Protein AF-A0A372QJG0-F1 (afdb_monomer_lite)

Structure (mmCIF, N/CA/C/O backbone):
data_AF-A0A372QJG0-F1
#
_entry.id   AF-A0A372QJG0-F1
#
loop_
_atom_site.group_PDB
_atom_site.id
_atom_site.type_symbol
_atom_site.label_atom_id
_atom_site.label_alt_id
_atom_site.label_comp_id
_atom_site.label_asym_id
_atom_site.label_entity_id
_atom_site.label_seq_id
_atom_site.pdbx_PDB_ins_code
_atom_site.Cartn_x
_atom_site.Cartn_y
_atom_site.Cartn_z
_atom_site.occupancy
_atom_site.B_iso_or_equiv
_atom_site.auth_seq_id
_atom_site.auth_comp_id
_atom_site.auth_asym_id
_atom_site.auth_atom_id
_atom_site.pdbx_PDB_model_num
ATOM 1 N N . MET A 1 1 ? 26.230 15.048 -7.005 1.00 65.81 1 MET A N 1
ATOM 2 C CA . MET A 1 1 ? 27.282 14.348 -7.776 1.00 65.81 1 MET A CA 1
ATOM 3 C C . MET A 1 1 ? 28.633 14.707 -7.180 1.00 65.81 1 MET A C 1
ATOM 5 O O . MET A 1 1 ? 28.748 15.841 -6.728 1.00 65.81 1 MET A O 1
ATOM 9 N N . PRO A 1 2 ? 29.589 13.769 -7.095 1.00 68.44 2 PRO A N 1
ATOM 10 C CA . PRO A 1 2 ? 30.938 14.064 -6.611 1.00 68.44 2 PRO A CA 1
ATOM 11 C C . PRO A 1 2 ? 31.659 15.033 -7.558 1.00 68.44 2 PRO A C 1
ATOM 13 O O . PRO A 1 2 ? 31.318 15.098 -8.740 1.00 68.44 2 PRO A O 1
ATOM 16 N N . ASP A 1 3 ? 32.653 15.756 -7.045 1.00 77.75 3 ASP A N 1
ATOM 17 C CA . ASP A 1 3 ? 33.535 16.587 -7.870 1.00 77.75 3 ASP A CA 1
ATOM 18 C C . ASP A 1 3 ? 34.361 15.723 -8.829 1.00 77.75 3 ASP A C 1
ATOM 20 O O . ASP A 1 3 ? 34.690 14.579 -8.511 1.00 77.75 3 ASP A O 1
ATOM 24 N N . GLU A 1 4 ? 34.747 16.277 -9.982 1.00 80.81 4 GLU A N 1
ATOM 25 C CA . GLU A 1 4 ? 35.542 15.570 -11.006 1.00 80.81 4 GLU A CA 1
ATOM 26 C C . GLU A 1 4 ? 36.893 15.061 -10.484 1.00 80.81 4 GLU A C 1
ATOM 28 O O . GLU A 1 4 ? 37.447 14.096 -11.004 1.00 80.81 4 GLU A O 1
ATOM 33 N N . ILE A 1 5 ? 37.393 15.681 -9.414 1.00 87.94 5 ILE A N 1
ATOM 34 C CA . ILE A 1 5 ? 38.655 15.345 -8.744 1.00 87.94 5 ILE A CA 1
ATOM 35 C C . ILE A 1 5 ? 38.494 14.108 -7.836 1.00 87.94 5 ILE A C 1
ATOM 37 O O . ILE A 1 5 ? 39.479 13.507 -7.407 1.00 87.94 5 ILE A O 1
ATOM 41 N N . HIS A 1 6 ? 37.260 13.697 -7.527 1.00 82.06 6 HIS A N 1
ATOM 42 C CA . HIS A 1 6 ? 37.011 12.557 -6.656 1.00 82.06 6 HIS A CA 1
ATOM 43 C C . HIS A 1 6 ? 37.488 11.254 -7.326 1.00 82.06 6 HIS A C 1
ATOM 45 O O . HIS A 1 6 ? 37.099 10.981 -8.463 1.00 82.06 6 HIS A O 1
ATOM 51 N N . PRO A 1 7 ? 38.248 10.386 -6.629 1.00 87.12 7 PRO A N 1
ATOM 52 C CA . PRO A 1 7 ? 38.861 9.190 -7.226 1.00 87.12 7 PRO A CA 1
ATOM 53 C C . PRO A 1 7 ? 37.849 8.205 -7.832 1.00 87.12 7 PRO A C 1
ATOM 55 O O . PRO A 1 7 ? 38.191 7.422 -8.711 1.00 87.12 7 PRO A O 1
ATOM 58 N N . TYR A 1 8 ? 36.588 8.273 -7.400 1.00 82.69 8 TYR A N 1
ATOM 59 C CA . TYR A 1 8 ? 35.486 7.453 -7.912 1.00 82.69 8 TYR A CA 1
ATOM 60 C C . TYR A 1 8 ? 34.500 8.218 -8.810 1.00 82.69 8 TYR A C 1
ATOM 62 O O . TYR A 1 8 ? 33.400 7.728 -9.049 1.00 82.69 8 TYR A O 1
ATOM 70 N N . TYR A 1 9 ? 34.840 9.423 -9.286 1.00 80.50 9 TYR A N 1
ATOM 71 C CA . TYR A 1 9 ? 33.934 10.254 -10.089 1.00 80.50 9 TYR A CA 1
ATOM 72 C C . TYR A 1 9 ? 33.404 9.516 -11.325 1.00 80.50 9 TYR A C 1
ATOM 74 O O . TYR A 1 9 ? 32.194 9.473 -11.543 1.00 80.50 9 TYR A O 1
ATOM 82 N N . SER A 1 10 ? 34.293 8.887 -12.100 1.00 79.44 10 SER A N 1
ATOM 83 C CA . SER A 1 10 ? 33.928 8.129 -13.304 1.00 79.44 10 SER A CA 1
ATOM 84 C C . SER A 1 10 ? 33.011 6.947 -12.981 1.00 79.44 10 SER A C 1
ATOM 86 O O . SER A 1 10 ? 31.991 6.766 -13.640 1.00 79.44 10 SER A O 1
ATOM 88 N N . VAL A 1 11 ? 33.324 6.192 -11.924 1.00 82.50 11 VAL A N 1
ATOM 89 C CA . VAL A 1 11 ? 32.519 5.053 -11.459 1.00 82.50 11 VAL A CA 1
ATOM 90 C C . VAL A 1 11 ? 31.124 5.513 -11.037 1.00 82.50 11 VAL A C 1
ATOM 92 O O . VAL A 1 11 ? 30.134 4.983 -11.528 1.00 82.50 11 VAL A O 1
ATOM 95 N N . ILE A 1 12 ? 31.028 6.540 -10.188 1.00 77.50 12 ILE A N 1
ATOM 96 C CA . ILE A 1 12 ? 29.746 7.058 -9.685 1.00 77.50 12 ILE A CA 1
ATOM 97 C C . ILE A 1 12 ? 28.908 7.661 -10.818 1.00 77.50 12 ILE A C 1
ATOM 99 O O . ILE A 1 12 ? 27.694 7.476 -10.849 1.00 77.50 12 ILE A O 1
ATOM 103 N N . ARG A 1 13 ? 29.539 8.351 -11.773 1.00 78.38 13 ARG A N 1
ATOM 104 C CA . ARG A 1 13 ? 28.856 8.891 -12.955 1.00 78.38 13 ARG A CA 1
ATOM 105 C C . ARG A 1 13 ? 28.286 7.780 -13.840 1.00 78.38 13 ARG A C 1
ATOM 107 O O . ARG A 1 13 ? 27.179 7.930 -14.352 1.00 78.38 13 ARG A O 1
ATOM 114 N N . ASN A 1 14 ? 29.006 6.669 -13.983 1.00 80.50 14 ASN A N 1
ATOM 115 C CA . ASN A 1 14 ? 28.568 5.522 -14.780 1.00 80.50 14 ASN A CA 1
ATOM 116 C C . ASN A 1 14 ? 27.396 4.755 -14.154 1.00 80.50 14 ASN A C 1
ATOM 118 O O . ASN A 1 14 ? 26.694 4.062 -14.882 1.00 80.50 14 ASN A O 1
ATOM 122 N N . LEU A 1 15 ? 27.138 4.908 -12.850 1.00 77.19 15 LEU A N 1
ATOM 123 C CA . LEU A 1 15 ? 25.972 4.307 -12.190 1.00 77.19 15 LEU A CA 1
ATOM 124 C C . LEU A 1 15 ? 24.634 4.933 -12.623 1.00 77.19 15 LEU A C 1
ATOM 126 O O . LEU A 1 15 ? 23.592 4.418 -12.245 1.00 77.19 15 LEU A O 1
ATOM 130 N N . GLN A 1 16 ? 24.644 6.053 -13.363 1.00 77.38 16 GLN A N 1
ATOM 131 C CA . GLN A 1 16 ? 23.439 6.729 -13.877 1.00 77.38 16 GLN A CA 1
ATOM 132 C C . GLN A 1 16 ? 22.338 6.944 -12.818 1.00 77.38 16 GLN A C 1
ATOM 134 O O . GLN A 1 16 ? 21.146 6.919 -13.120 1.00 77.38 16 GLN A O 1
ATOM 139 N N . ILE A 1 17 ? 22.743 7.181 -11.564 1.00 79.94 17 ILE A N 1
ATOM 140 C CA . ILE A 1 17 ? 21.811 7.294 -10.441 1.00 79.94 17 ILE A CA 1
ATOM 141 C C . ILE A 1 17 ? 20.874 8.487 -10.689 1.00 79.94 17 ILE A C 1
ATOM 143 O O . ILE A 1 17 ? 21.368 9.606 -10.880 1.00 79.94 17 ILE A O 1
ATOM 147 N N . PRO A 1 18 ? 19.542 8.287 -10.647 1.00 78.75 18 PRO A N 1
ATOM 148 C CA . PRO A 1 18 ? 18.589 9.367 -10.867 1.00 78.75 18 PRO A CA 1
ATOM 149 C C . PRO A 1 18 ? 18.739 10.468 -9.812 1.00 78.75 18 PRO A C 1
ATOM 151 O O . PRO A 1 18 ? 19.171 10.217 -8.689 1.00 78.75 18 PRO A O 1
ATOM 154 N N . SER A 1 19 ? 18.372 11.702 -10.152 1.00 79.44 19 SER A N 1
ATOM 155 C CA . SER A 1 19 ? 18.305 12.803 -9.181 1.00 79.44 19 SER A CA 1
ATOM 156 C C . SER A 1 19 ? 16.987 12.764 -8.408 1.00 79.44 19 SER A C 1
ATOM 158 O O . SER A 1 19 ? 15.959 12.345 -8.939 1.00 79.44 19 SER A O 1
ATOM 160 N N . ASN A 1 20 ? 17.004 13.209 -7.152 1.00 77.88 20 ASN A N 1
ATOM 161 C CA . ASN A 1 20 ? 15.787 13.348 -6.360 1.00 77.88 20 ASN A CA 1
ATOM 162 C C . ASN A 1 20 ? 14.944 14.522 -6.905 1.00 77.88 20 ASN A C 1
ATOM 164 O O . ASN A 1 20 ? 15.458 15.640 -6.941 1.00 77.88 20 ASN A O 1
ATOM 168 N N . PRO A 1 21 ? 13.668 14.307 -7.277 1.00 74.19 21 PRO A N 1
ATOM 169 C CA . PRO A 1 21 ? 12.819 15.341 -7.869 1.00 74.19 21 PRO A CA 1
ATOM 170 C C . PRO A 1 21 ? 12.500 16.489 -6.903 1.00 74.19 21 PRO A C 1
ATOM 172 O O . PRO A 1 21 ? 12.214 17.594 -7.344 1.00 74.19 21 PRO A O 1
ATOM 175 N N . ASN A 1 22 ? 12.578 16.252 -5.590 1.00 71.88 22 ASN A N 1
ATOM 176 C CA . ASN A 1 22 ? 12.351 17.277 -4.571 1.00 71.88 22 ASN A CA 1
ATOM 177 C C . ASN A 1 22 ? 13.639 18.030 -4.194 1.00 71.88 22 ASN A C 1
ATOM 179 O O . ASN A 1 22 ? 13.576 19.066 -3.536 1.00 71.88 22 ASN A O 1
ATOM 183 N N . TYR A 1 23 ? 14.812 17.503 -4.565 1.00 74.88 23 TYR A N 1
ATOM 184 C CA . TYR A 1 23 ? 16.112 18.045 -4.173 1.00 74.88 23 TYR A CA 1
ATOM 185 C C . TYR A 1 23 ? 17.130 17.899 -5.303 1.00 74.88 23 TYR A C 1
ATOM 187 O O . TYR A 1 23 ? 17.931 16.953 -5.324 1.00 74.88 23 TYR A O 1
ATOM 195 N N . ASP A 1 24 ? 17.145 18.886 -6.199 1.00 64.31 24 ASP A N 1
ATOM 196 C CA . ASP A 1 24 ? 18.146 18.997 -7.254 1.00 64.31 24 ASP A CA 1
ATOM 197 C C . ASP A 1 24 ? 19.553 18.849 -6.657 1.00 64.31 24 ASP A C 1
ATOM 199 O O . ASP A 1 24 ? 19.935 19.570 -5.732 1.00 64.31 24 ASP A O 1
ATOM 203 N N . LYS A 1 25 ? 20.332 17.900 -7.199 1.00 69.50 25 LYS A N 1
ATOM 204 C CA . LYS A 1 25 ? 21.701 17.489 -6.800 1.00 69.50 25 LYS A CA 1
ATOM 205 C C . LYS A 1 25 ? 21.823 16.369 -5.758 1.00 69.50 25 LYS A C 1
ATOM 207 O O . LYS A 1 25 ? 22.953 15.911 -5.544 1.00 69.50 25 LYS A O 1
ATOM 212 N N . ARG A 1 26 ? 20.734 15.866 -5.160 1.00 74.50 26 ARG A N 1
ATOM 213 C CA . ARG A 1 26 ? 20.792 14.658 -4.310 1.00 74.50 26 ARG A CA 1
ATOM 214 C C . ARG A 1 26 ? 20.566 13.383 -5.138 1.00 74.50 26 ARG A C 1
ATOM 216 O O . ARG A 1 26 ? 19.551 13.306 -5.827 1.00 74.50 26 ARG A O 1
ATOM 223 N N . PRO A 1 27 ? 21.475 12.386 -5.080 1.00 77.44 27 PRO A N 1
ATOM 224 C CA . PRO A 1 27 ? 21.283 11.115 -5.772 1.00 77.44 27 PRO A CA 1
ATOM 225 C C . PRO A 1 27 ? 20.097 10.352 -5.180 1.00 77.44 27 PRO A C 1
ATOM 227 O O . PRO A 1 27 ? 19.883 10.353 -3.965 1.00 77.44 27 PRO A O 1
ATOM 230 N N . PHE A 1 28 ? 19.349 9.674 -6.042 1.00 78.56 28 PHE A N 1
ATOM 231 C CA . PHE A 1 28 ? 18.114 9.000 -5.694 1.00 78.56 28 PHE A CA 1
ATOM 232 C C . PHE A 1 28 ? 18.266 7.483 -5.642 1.00 78.56 28 PHE A C 1
ATOM 234 O O . PHE A 1 28 ? 17.763 6.737 -6.480 1.00 78.56 28 PHE A O 1
ATOM 241 N N . LEU A 1 29 ? 18.940 7.020 -4.593 1.00 81.75 29 LEU A N 1
ATOM 242 C CA . LEU A 1 29 ? 19.283 5.607 -4.426 1.00 81.75 29 LEU A CA 1
ATOM 243 C C . LEU A 1 29 ? 18.057 4.687 -4.339 1.00 81.75 29 LEU A C 1
ATOM 245 O O . LEU A 1 29 ? 18.109 3.563 -4.823 1.00 81.75 29 LEU A O 1
ATOM 249 N N . LEU A 1 30 ? 16.932 5.166 -3.790 1.00 83.75 30 LEU A N 1
ATOM 250 C CA . LEU A 1 30 ? 15.688 4.385 -3.726 1.00 83.75 30 LEU A CA 1
ATOM 251 C C . LEU A 1 30 ? 15.113 4.039 -5.104 1.00 83.75 30 LEU A C 1
ATOM 253 O O . LEU A 1 30 ? 14.400 3.044 -5.203 1.00 83.75 30 LEU A O 1
ATOM 257 N N . MET A 1 31 ? 15.457 4.797 -6.146 1.00 82.75 31 MET A N 1
ATOM 258 C CA . MET A 1 31 ? 14.927 4.635 -7.504 1.00 82.75 31 MET A CA 1
ATOM 259 C C . MET A 1 31 ? 15.936 4.014 -8.483 1.00 82.75 31 MET A C 1
ATOM 261 O O . MET A 1 31 ? 15.559 3.665 -9.597 1.00 82.75 31 MET A O 1
ATOM 265 N N . SER A 1 32 ? 17.204 3.860 -8.081 1.00 82.75 32 SER A N 1
ATOM 266 C CA . SER A 1 32 ? 18.266 3.273 -8.919 1.00 82.75 32 SER A CA 1
ATOM 267 C C . SER A 1 32 ? 18.002 1.793 -9.186 1.00 82.75 32 SER A C 1
ATOM 269 O O . SER A 1 32 ? 17.710 1.080 -8.235 1.00 82.75 32 SER A O 1
ATOM 271 N N . ASP A 1 33 ? 18.116 1.311 -10.423 1.00 83.56 33 ASP A N 1
ATOM 272 C CA . ASP A 1 33 ? 18.027 -0.124 -10.774 1.00 83.56 33 ASP A CA 1
ATOM 273 C C . ASP A 1 33 ? 16.807 -0.848 -10.172 1.00 83.56 33 ASP A C 1
ATOM 275 O O . ASP A 1 33 ? 16.896 -1.944 -9.616 1.00 83.56 33 ASP A O 1
ATOM 279 N N . LEU A 1 34 ? 15.656 -0.173 -10.174 1.00 87.50 34 LEU A N 1
ATOM 280 C CA . LEU A 1 34 ? 14.385 -0.798 -9.820 1.00 87.50 34 LEU A CA 1
ATOM 281 C C . LEU A 1 34 ? 13.967 -1.785 -10.924 1.00 87.50 34 LEU A C 1
ATOM 283 O O . LEU A 1 34 ? 14.173 -1.487 -12.099 1.00 87.50 34 LEU A O 1
ATOM 287 N N . PRO A 1 35 ? 13.331 -2.917 -10.579 1.00 86.50 35 PRO A N 1
ATOM 288 C CA . PRO A 1 35 ? 13.028 -3.965 -11.541 1.00 86.50 35 PRO A CA 1
ATOM 289 C C . PRO A 1 35 ? 11.950 -3.505 -12.529 1.00 86.50 35 PRO A C 1
ATOM 291 O O . PRO A 1 35 ? 10.808 -3.261 -12.143 1.00 86.50 35 PRO A O 1
ATOM 294 N N . VAL A 1 36 ? 12.315 -3.381 -13.807 1.00 82.44 36 VAL A N 1
ATOM 295 C CA . VAL A 1 36 ? 11.417 -2.851 -14.858 1.00 82.44 36 VAL A CA 1
ATOM 296 C C . VAL A 1 36 ? 10.669 -3.964 -15.599 1.00 82.44 36 VAL A C 1
ATOM 298 O O . VAL A 1 36 ? 9.557 -3.758 -16.085 1.00 82.44 36 VAL A O 1
ATOM 301 N N . THR A 1 37 ? 11.264 -5.157 -15.695 1.00 72.12 37 THR A N 1
ATOM 302 C CA . THR A 1 37 ? 10.723 -6.288 -16.466 1.00 72.12 37 THR A CA 1
ATOM 303 C C . THR A 1 37 ? 10.654 -7.571 -15.641 1.00 72.12 37 THR A C 1
ATOM 305 O O . THR A 1 37 ? 11.349 -7.733 -14.637 1.00 72.12 37 THR A O 1
ATOM 308 N N . ASN A 1 38 ? 9.809 -8.510 -16.075 1.00 59.09 38 ASN A N 1
ATOM 309 C CA . ASN A 1 38 ? 9.714 -9.834 -15.463 1.00 59.09 38 ASN A CA 1
ATOM 310 C C . ASN A 1 38 ? 11.055 -10.575 -15.604 1.00 59.09 38 ASN A C 1
ATOM 312 O O . ASN A 1 38 ? 11.424 -10.970 -16.707 1.00 59.09 38 ASN A O 1
ATOM 316 N N . GLY A 1 39 ? 11.755 -10.780 -14.486 1.00 59.91 39 GLY A N 1
ATOM 317 C CA . GLY A 1 39 ? 13.065 -11.442 -14.433 1.00 59.91 39 GLY A CA 1
ATOM 318 C C . GLY A 1 39 ? 14.206 -10.534 -13.973 1.00 59.91 39 GLY A C 1
ATOM 319 O O . GLY A 1 39 ? 15.263 -11.043 -13.607 1.00 59.91 39 GLY A O 1
ATOM 320 N N . ASP A 1 40 ? 13.986 -9.217 -13.924 1.00 71.69 40 ASP A N 1
ATOM 321 C CA . ASP A 1 40 ? 14.887 -8.307 -13.225 1.00 71.69 40 ASP A CA 1
ATOM 322 C C . ASP A 1 40 ? 14.696 -8.476 -11.713 1.00 71.69 40 ASP A C 1
ATOM 324 O O . ASP A 1 40 ? 13.585 -8.365 -11.183 1.00 71.69 40 ASP A O 1
ATOM 328 N N . ASN A 1 41 ? 15.778 -8.798 -11.010 1.00 70.69 41 ASN A N 1
ATOM 329 C CA . ASN A 1 41 ? 15.714 -9.062 -9.582 1.00 70.69 41 ASN A CA 1
ATOM 330 C C . ASN A 1 41 ? 15.741 -7.779 -8.747 1.00 70.69 41 ASN A C 1
ATOM 332 O O . ASN A 1 41 ? 15.312 -7.845 -7.596 1.00 70.69 41 ASN A O 1
ATOM 336 N N . GLY A 1 42 ? 16.142 -6.633 -9.309 1.00 81.19 42 GLY A N 1
ATOM 337 C CA . GLY A 1 42 ? 16.453 -5.442 -8.518 1.00 81.19 42 GLY A CA 1
ATOM 338 C C . GLY A 1 42 ? 17.643 -5.683 -7.577 1.00 81.19 42 GLY A C 1
ATOM 339 O O . GLY A 1 42 ? 18.471 -6.571 -7.801 1.00 81.19 42 GLY A O 1
ATOM 340 N N . PHE A 1 43 ? 17.734 -4.902 -6.502 1.00 83.69 43 PHE A N 1
ATOM 341 C CA . PHE A 1 43 ? 18.787 -5.026 -5.491 1.00 83.69 43 PHE A CA 1
ATOM 342 C C . PHE A 1 43 ? 18.443 -5.994 -4.358 1.00 83.69 43 PHE A C 1
ATOM 344 O O . PHE A 1 43 ? 19.355 -6.474 -3.682 1.00 83.69 43 PHE A O 1
ATOM 351 N N . THR A 1 44 ? 17.162 -6.266 -4.103 1.00 82.75 44 THR A N 1
ATOM 352 C CA . THR A 1 44 ? 16.715 -7.081 -2.967 1.00 82.75 44 THR A CA 1
ATOM 353 C C . THR A 1 44 ? 16.002 -8.349 -3.428 1.00 82.75 44 THR A C 1
ATOM 355 O O . THR A 1 44 ? 15.302 -8.372 -4.437 1.00 82.75 44 THR A O 1
ATOM 358 N N . ASP A 1 45 ? 16.168 -9.439 -2.674 1.00 84.88 45 ASP A N 1
ATOM 359 C CA . ASP A 1 45 ? 15.429 -10.673 -2.941 1.00 84.88 45 ASP A CA 1
ATOM 360 C C . ASP A 1 45 ? 13.987 -10.558 -2.424 1.00 84.88 45 ASP A C 1
ATOM 362 O O . ASP A 1 45 ? 13.709 -10.677 -1.227 1.00 84.88 45 ASP A O 1
ATOM 366 N N . THR A 1 46 ? 13.055 -10.334 -3.350 1.00 88.62 46 THR A N 1
ATOM 367 C CA . THR A 1 46 ? 11.618 -10.221 -3.076 1.00 88.62 46 THR A CA 1
ATOM 368 C C . THR A 1 46 ? 10.870 -11.552 -3.173 1.00 88.62 46 THR A C 1
ATOM 370 O O . THR A 1 46 ? 9.666 -11.583 -2.916 1.00 88.62 46 THR A O 1
ATOM 373 N N . THR A 1 47 ? 11.536 -12.667 -3.494 1.00 87.75 47 THR A N 1
ATOM 374 C CA . THR A 1 47 ? 10.885 -13.936 -3.876 1.00 87.75 47 THR A CA 1
ATOM 375 C C . THR A 1 47 ? 9.896 -14.437 -2.821 1.00 87.75 47 THR A C 1
ATOM 377 O O . THR A 1 47 ? 8.756 -14.809 -3.122 1.00 87.75 47 THR A O 1
ATOM 380 N N . ASP A 1 48 ? 10.307 -14.442 -1.551 1.00 87.81 48 ASP A N 1
ATOM 381 C CA . ASP A 1 48 ? 9.448 -14.916 -0.464 1.00 87.81 48 ASP A CA 1
ATOM 382 C C . ASP A 1 48 ? 8.311 -13.930 -0.152 1.00 87.81 48 ASP A C 1
ATOM 384 O O . ASP A 1 48 ? 7.181 -14.350 0.111 1.00 87.81 48 ASP A O 1
ATOM 388 N N . LEU A 1 49 ? 8.582 -12.626 -0.255 1.00 90.69 49 LEU A N 1
ATOM 389 C CA . LEU A 1 49 ? 7.604 -11.556 -0.063 1.00 90.69 49 LEU A CA 1
ATOM 390 C C . LEU A 1 49 ? 6.510 -11.607 -1.145 1.00 90.69 49 LEU A C 1
ATOM 392 O O . LEU A 1 49 ? 5.317 -11.586 -0.831 1.00 90.69 49 LEU A O 1
ATOM 396 N N . GLU A 1 50 ? 6.894 -11.784 -2.408 1.00 92.56 50 GLU A N 1
ATOM 397 C CA . GLU A 1 50 ? 5.980 -11.993 -3.532 1.00 92.56 50 GLU A CA 1
ATOM 398 C C . GLU A 1 50 ? 5.099 -13.222 -3.309 1.00 92.56 50 GLU A C 1
ATOM 400 O O . GLU A 1 50 ? 3.872 -13.140 -3.361 1.00 92.56 50 GLU A O 1
ATOM 405 N N . ARG A 1 51 ? 5.707 -14.368 -2.990 1.00 93.00 51 ARG A N 1
ATOM 406 C CA . ARG A 1 51 ? 4.978 -15.624 -2.787 1.00 93.00 51 ARG A CA 1
ATOM 407 C C . ARG A 1 51 ? 3.980 -15.541 -1.631 1.00 93.00 51 ARG A C 1
ATOM 409 O O . ARG A 1 51 ? 2.874 -16.079 -1.739 1.00 93.00 51 ARG A O 1
ATOM 416 N N . ARG A 1 52 ? 4.372 -14.939 -0.505 1.00 91.38 52 ARG A N 1
ATOM 417 C CA . ARG A 1 52 ? 3.533 -14.851 0.700 1.00 91.38 52 ARG A CA 1
ATOM 418 C C . ARG A 1 52 ? 2.442 -13.793 0.570 1.00 91.38 52 ARG A C 1
ATOM 420 O O . ARG A 1 52 ? 1.328 -14.059 1.022 1.00 91.38 52 ARG A O 1
ATOM 427 N N . SER A 1 53 ? 2.701 -12.675 -0.111 1.00 93.75 53 SER A N 1
ATOM 428 C CA . SER A 1 53 ? 1.695 -11.615 -0.309 1.00 93.75 53 SER A CA 1
ATOM 429 C C . SER A 1 53 ? 0.493 -12.091 -1.126 1.00 93.75 53 SER A C 1
ATOM 431 O O . SER A 1 53 ? -0.627 -11.639 -0.923 1.00 93.75 53 SER A O 1
ATOM 433 N N . GLN A 1 54 ? 0.679 -13.106 -1.972 1.00 94.75 54 GLN A N 1
ATOM 434 C CA . GLN A 1 54 ? -0.413 -13.763 -2.697 1.00 94.75 54 GLN A CA 1
ATOM 435 C C . GLN A 1 54 ? -1.219 -14.770 -1.846 1.00 94.75 54 GLN A C 1
ATOM 437 O O . GLN A 1 54 ? -2.179 -15.358 -2.345 1.00 94.75 54 GLN A O 1
ATOM 442 N N . LYS A 1 55 ? -0.833 -15.017 -0.582 1.00 91.94 55 LYS A N 1
ATOM 443 C CA . LYS A 1 55 ? -1.405 -16.062 0.298 1.00 91.94 55 LYS A CA 1
ATOM 444 C C . LYS A 1 55 ? -1.829 -15.585 1.680 1.00 91.94 55 LYS A C 1
ATOM 446 O O . LYS A 1 55 ? -2.640 -16.260 2.316 1.00 91.94 55 LYS A O 1
ATOM 451 N N . LYS A 1 56 ? -1.344 -14.437 2.144 1.00 89.56 56 LYS A N 1
ATOM 452 C CA . LYS A 1 56 ? -1.699 -13.855 3.446 1.00 89.56 56 LYS A CA 1
ATOM 453 C C . LYS A 1 56 ? -2.554 -12.599 3.280 1.00 89.56 56 LYS A C 1
ATOM 455 O O . LYS A 1 56 ? -2.479 -11.961 2.238 1.00 89.56 56 LYS A O 1
ATOM 460 N N . ASP A 1 57 ? -3.423 -12.321 4.250 1.00 89.44 57 ASP A N 1
ATOM 461 C CA . ASP A 1 57 ? -4.200 -11.069 4.304 1.00 89.44 57 ASP A CA 1
ATOM 462 C C . ASP A 1 57 ? -3.382 -9.942 4.950 1.00 89.44 57 ASP A C 1
ATOM 464 O O . ASP A 1 57 ? -3.591 -8.765 4.665 1.00 89.44 57 ASP A O 1
ATOM 468 N N . ILE A 1 58 ? -2.415 -10.310 5.794 1.00 89.25 58 ILE A N 1
ATOM 469 C CA . ILE A 1 58 ? -1.482 -9.396 6.444 1.00 89.25 58 ILE A CA 1
ATOM 470 C C . ILE A 1 58 ? -0.086 -10.018 6.509 1.00 89.25 58 ILE A C 1
ATOM 472 O O . ILE A 1 58 ? 0.064 -11.222 6.729 1.00 89.25 58 ILE A O 1
ATOM 476 N N . MET A 1 59 ? 0.940 -9.195 6.323 1.00 90.44 59 MET A N 1
ATOM 477 C CA . MET A 1 59 ? 2.344 -9.560 6.503 1.00 90.44 59 MET A CA 1
ATOM 478 C C . MET A 1 59 ? 3.080 -8.416 7.179 1.00 90.44 59 MET A C 1
ATOM 480 O O . MET A 1 59 ? 2.858 -7.267 6.834 1.00 90.44 59 MET A O 1
ATOM 484 N N . ILE A 1 60 ? 3.983 -8.698 8.111 1.00 88.00 60 ILE A N 1
ATOM 485 C CA . ILE A 1 60 ? 4.758 -7.635 8.763 1.00 88.00 60 ILE A CA 1
ATOM 486 C C . ILE A 1 60 ? 6.192 -7.686 8.262 1.00 88.00 60 ILE A C 1
ATOM 488 O O . ILE A 1 60 ? 6.836 -8.735 8.346 1.00 88.00 60 ILE A O 1
ATOM 492 N N . VAL A 1 61 ? 6.696 -6.541 7.805 1.00 88.88 61 VAL A N 1
ATOM 493 C CA . VAL A 1 61 ? 8.101 -6.376 7.429 1.00 88.88 61 VAL A CA 1
ATOM 494 C C . VAL A 1 61 ? 8.824 -5.584 8.514 1.00 88.88 61 VAL A C 1
ATOM 496 O O . VAL A 1 61 ? 8.532 -4.416 8.757 1.00 88.88 61 VAL A O 1
ATOM 499 N N . LEU A 1 62 ? 9.777 -6.239 9.179 1.00 85.19 62 LEU A N 1
ATOM 500 C CA . LEU A 1 62 ? 10.602 -5.653 10.236 1.00 85.19 62 LEU A CA 1
ATOM 501 C C . LEU A 1 62 ? 12.069 -5.577 9.816 1.00 85.19 62 LEU A C 1
ATOM 503 O O . LEU A 1 62 ? 12.561 -6.407 9.057 1.00 85.19 62 LEU A O 1
ATOM 507 N N . GLY A 1 63 ? 12.782 -4.604 10.368 1.00 81.75 63 GLY A N 1
ATOM 508 C CA . GLY A 1 63 ? 14.197 -4.372 10.095 1.00 81.75 63 GLY A CA 1
ATOM 509 C C . GLY A 1 63 ? 14.654 -3.053 10.708 1.00 81.75 63 GLY A C 1
ATOM 510 O O . GLY A 1 63 ? 13.848 -2.144 10.936 1.00 81.75 63 GLY A O 1
ATOM 511 N N . THR A 1 64 ? 15.947 -2.928 10.978 1.00 82.12 64 THR A N 1
ATOM 512 C CA . THR A 1 64 ? 16.547 -1.690 11.499 1.00 82.12 64 THR A CA 1
ATOM 513 C C . THR A 1 64 ? 16.453 -0.553 10.476 1.00 82.12 64 THR A C 1
ATOM 515 O O . THR A 1 64 ? 16.170 -0.784 9.292 1.00 82.12 64 THR A O 1
ATOM 518 N N . SER A 1 65 ? 16.647 0.696 10.909 1.00 82.19 65 SER A N 1
ATOM 519 C CA . SER A 1 65 ? 16.807 1.801 9.954 1.00 82.19 65 SER A CA 1
ATOM 520 C C . SER A 1 65 ? 17.994 1.511 9.027 1.00 82.19 65 SER A C 1
ATOM 522 O O . SER A 1 65 ? 18.993 0.946 9.469 1.00 82.19 65 SER A O 1
ATOM 524 N N . GLY A 1 66 ? 17.850 1.808 7.736 1.00 83.06 66 GLY A N 1
ATOM 525 C CA . GLY A 1 66 ? 18.870 1.516 6.722 1.00 83.06 66 GLY A CA 1
ATOM 526 C C . GLY A 1 66 ? 18.948 0.062 6.231 1.00 83.06 66 GLY A C 1
ATOM 527 O O . GLY A 1 66 ? 19.663 -0.194 5.273 1.00 83.06 66 GLY A O 1
ATOM 528 N N . SER A 1 67 ? 18.179 -0.883 6.790 1.00 85.12 67 SER A N 1
ATOM 529 C CA . SER A 1 67 ? 18.198 -2.303 6.357 1.00 85.12 67 SER A CA 1
ATOM 530 C C . SER A 1 67 ? 17.589 -2.579 4.970 1.00 85.12 67 SER A C 1
ATOM 532 O O . SER A 1 67 ? 17.546 -3.726 4.538 1.00 85.12 67 SER A O 1
ATOM 534 N N . GLY A 1 68 ? 17.083 -1.557 4.270 1.00 88.38 68 GLY A N 1
ATOM 535 C CA . GLY A 1 68 ? 16.505 -1.709 2.929 1.00 88.38 68 GLY A CA 1
ATOM 536 C C . GLY A 1 68 ? 15.020 -2.094 2.884 1.00 88.38 68 GLY A C 1
ATOM 537 O O . GLY A 1 68 ? 14.554 -2.543 1.839 1.00 88.38 68 GLY A O 1
ATOM 538 N N . LYS A 1 69 ? 14.255 -1.904 3.973 1.00 90.31 69 LYS A N 1
ATOM 539 C CA . LYS A 1 69 ? 12.805 -2.203 4.020 1.00 90.31 69 LYS A CA 1
ATOM 540 C C . LYS A 1 69 ? 12.016 -1.512 2.911 1.00 90.31 69 LYS A C 1
ATOM 542 O O . LYS A 1 69 ? 11.460 -2.186 2.052 1.00 90.31 69 LYS A O 1
ATOM 547 N N . THR A 1 70 ? 12.029 -0.180 2.905 1.00 92.00 70 THR A N 1
ATOM 548 C CA . THR A 1 70 ? 11.340 0.654 1.915 1.00 92.00 70 THR A CA 1
ATOM 549 C C . THR A 1 70 ? 11.724 0.248 0.498 1.00 92.00 70 THR A C 1
ATOM 551 O O . THR A 1 70 ? 10.856 0.022 -0.337 1.00 92.00 70 THR A O 1
ATOM 554 N N . ARG A 1 71 ? 13.024 0.030 0.248 1.00 91.69 71 ARG A N 1
ATOM 555 C CA . ARG A 1 71 ? 13.518 -0.445 -1.048 1.00 91.69 71 ARG A CA 1
ATOM 556 C C . ARG A 1 71 ? 12.903 -1.790 -1.448 1.00 91.69 71 ARG A C 1
ATOM 558 O O . ARG A 1 71 ? 12.380 -1.903 -2.547 1.00 91.69 71 ARG A O 1
ATOM 565 N N . THR A 1 72 ? 12.910 -2.770 -0.548 1.00 92.81 72 THR A N 1
ATOM 566 C CA . THR A 1 72 ? 12.347 -4.111 -0.796 1.00 92.81 72 THR A CA 1
ATOM 567 C C . THR A 1 72 ? 10.846 -4.053 -1.099 1.00 92.81 72 THR A C 1
ATOM 569 O O . THR A 1 72 ? 10.344 -4.769 -1.963 1.00 92.81 72 THR A O 1
ATOM 572 N N . LEU A 1 73 ? 10.111 -3.183 -0.402 1.00 94.94 73 LEU A N 1
ATOM 573 C CA . LEU A 1 73 ? 8.674 -2.988 -0.608 1.00 94.94 73 LEU A CA 1
ATOM 574 C C . LEU A 1 73 ? 8.367 -2.287 -1.935 1.00 94.94 73 LEU A C 1
ATOM 576 O O . LEU A 1 73 ? 7.407 -2.654 -2.608 1.00 94.94 73 LEU A O 1
ATOM 580 N N . ILE A 1 74 ? 9.187 -1.315 -2.336 1.00 94.75 74 ILE A N 1
ATOM 581 C CA . ILE A 1 74 ? 9.074 -0.682 -3.654 1.00 94.75 74 ILE A CA 1
ATOM 582 C C . ILE A 1 74 ? 9.376 -1.706 -4.753 1.00 94.75 74 ILE A C 1
ATOM 584 O O . ILE A 1 74 ? 8.596 -1.827 -5.692 1.00 94.75 74 ILE A O 1
ATOM 588 N N . GLU A 1 75 ? 10.438 -2.505 -4.618 1.00 94.44 75 GLU A N 1
ATOM 589 C CA . GLU A 1 75 ? 10.763 -3.555 -5.593 1.00 94.44 75 GLU A CA 1
ATOM 590 C C . GLU A 1 75 ? 9.659 -4.612 -5.712 1.00 94.44 75 GLU A C 1
ATOM 592 O O . GLU A 1 75 ? 9.364 -5.062 -6.820 1.00 94.44 75 GLU A O 1
ATOM 597 N N . LEU A 1 76 ? 8.984 -4.955 -4.606 1.00 95.31 76 LEU A N 1
ATOM 598 C CA . LEU A 1 76 ? 7.777 -5.781 -4.649 1.00 95.31 76 LEU A CA 1
ATOM 599 C C . LEU A 1 76 ? 6.704 -5.150 -5.547 1.00 95.31 76 LEU A C 1
ATOM 601 O O . LEU A 1 76 ? 6.122 -5.855 -6.370 1.00 95.31 76 LEU A O 1
ATOM 605 N N . LEU A 1 77 ? 6.432 -3.849 -5.399 1.00 96.75 77 LEU A N 1
ATOM 606 C CA . LEU A 1 77 ? 5.420 -3.151 -6.202 1.00 96.75 77 LEU A CA 1
ATOM 607 C C . LEU A 1 77 ? 5.827 -2.966 -7.662 1.00 96.75 77 LEU A C 1
ATOM 609 O O . LEU A 1 77 ? 4.974 -2.943 -8.543 1.00 96.75 77 LEU A O 1
ATOM 613 N N . CYS A 1 78 ? 7.124 -2.902 -7.941 1.00 95.69 78 CYS A N 1
ATOM 614 C CA . CYS A 1 78 ? 7.622 -2.908 -9.308 1.00 95.69 78 CYS A CA 1
ATOM 615 C C . CYS A 1 78 ? 7.408 -4.266 -10.006 1.00 95.69 78 CYS A C 1
ATOM 617 O O . CYS A 1 78 ? 7.302 -4.309 -11.230 1.00 95.69 78 CYS A O 1
ATOM 619 N N . LYS A 1 79 ? 7.275 -5.362 -9.244 1.00 94.19 79 LYS A N 1
ATOM 620 C CA . LYS A 1 79 ? 7.005 -6.722 -9.756 1.00 94.19 79 LYS A CA 1
ATOM 621 C C . LYS A 1 79 ? 5.534 -7.154 -9.649 1.00 94.19 79 LYS A C 1
ATOM 623 O O . LYS A 1 79 ? 5.117 -8.089 -10.336 1.00 94.19 79 LYS A O 1
ATOM 628 N N . LYS A 1 80 ? 4.741 -6.522 -8.777 1.00 95.44 80 LYS A N 1
ATOM 629 C CA . LYS A 1 80 ? 3.330 -6.849 -8.503 1.00 95.44 80 LYS A CA 1
ATOM 630 C C . LYS A 1 80 ? 2.495 -5.583 -8.377 1.00 95.44 80 LYS A C 1
ATOM 632 O O . LYS A 1 80 ? 2.848 -4.683 -7.628 1.00 95.44 80 LYS A O 1
ATOM 637 N N . TYR A 1 81 ? 1.325 -5.552 -9.009 1.00 97.50 81 TYR A N 1
ATOM 638 C CA . TYR A 1 81 ? 0.375 -4.464 -8.792 1.00 97.50 81 TYR A CA 1
ATOM 639 C C . TYR A 1 81 ? -0.074 -4.445 -7.337 1.00 97.50 81 TYR A C 1
ATOM 641 O O . TYR A 1 81 ? -0.472 -5.474 -6.783 1.00 97.50 81 TYR A O 1
ATOM 649 N N . GLY A 1 82 ? -0.031 -3.265 -6.737 1.00 98.00 82 GLY A N 1
ATOM 650 C CA . GLY A 1 82 ? -0.386 -3.031 -5.349 1.00 98.00 82 GLY A CA 1
ATOM 651 C C . GLY A 1 82 ? -0.380 -1.543 -5.032 1.00 98.00 82 GLY A C 1
ATOM 652 O O . GLY A 1 82 ? -0.223 -0.706 -5.919 1.00 98.00 82 GLY A O 1
ATOM 653 N N . PHE A 1 83 ? -0.565 -1.209 -3.766 1.00 98.38 83 PHE A N 1
ATOM 654 C CA . PHE A 1 83 ? -0.786 0.157 -3.319 1.00 98.38 83 PHE A CA 1
ATOM 655 C C . PHE A 1 83 ? 0.272 0.569 -2.301 1.00 98.38 83 PHE A C 1
ATOM 657 O O . PHE A 1 83 ? 0.534 -0.181 -1.363 1.00 98.38 83 PHE A O 1
ATOM 664 N N . TYR A 1 84 ? 0.871 1.744 -2.481 1.00 97.62 84 TYR A N 1
ATOM 665 C CA . TYR A 1 84 ? 1.885 2.300 -1.589 1.00 97.62 84 TYR A CA 1
ATOM 666 C C . TYR A 1 84 ? 1.334 3.491 -0.804 1.00 97.62 84 TYR A C 1
ATOM 668 O O . TYR A 1 84 ? 0.840 4.461 -1.386 1.00 97.62 84 TYR A O 1
ATOM 676 N N . PHE A 1 85 ? 1.465 3.419 0.517 1.00 96.62 85 PHE A N 1
ATOM 677 C CA . PHE A 1 85 ? 1.170 4.490 1.459 1.00 96.62 85 PHE A CA 1
ATOM 678 C C . PHE A 1 85 ? 2.381 4.704 2.363 1.00 96.62 85 PHE A C 1
ATOM 680 O O . PHE A 1 85 ? 2.981 3.736 2.829 1.00 96.62 85 PHE A O 1
ATOM 687 N N . THR A 1 86 ? 2.696 5.960 2.664 1.00 93.31 86 THR A N 1
ATOM 688 C CA . THR A 1 86 ? 3.722 6.333 3.643 1.00 93.31 86 THR A CA 1
ATOM 689 C C . THR A 1 86 ? 3.159 7.385 4.590 1.00 93.31 86 THR A C 1
ATOM 691 O O . THR A 1 86 ? 2.447 8.295 4.165 1.00 93.31 86 THR A O 1
ATOM 694 N N . SER A 1 87 ? 3.447 7.270 5.885 1.00 83.88 87 SER A N 1
ATOM 695 C CA . SER A 1 87 ? 3.083 8.298 6.877 1.00 83.88 87 SER A CA 1
ATOM 696 C C . SER A 1 87 ? 4.122 9.412 7.018 1.00 83.88 87 SER A C 1
ATOM 698 O O . SER A 1 87 ? 3.871 10.388 7.725 1.00 83.88 87 SER A O 1
ATOM 700 N N . LEU A 1 88 ? 5.269 9.298 6.344 1.00 79.50 88 LEU A N 1
ATOM 701 C CA . LEU A 1 88 ? 6.345 10.284 6.378 1.00 79.50 88 LEU A CA 1
ATOM 702 C C . LEU A 1 88 ? 6.748 10.654 4.947 1.00 79.50 88 LEU A C 1
ATOM 704 O O . LEU A 1 88 ? 7.359 9.845 4.264 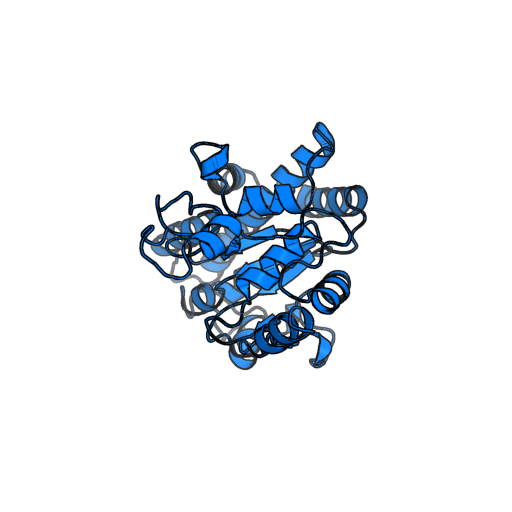1.00 79.50 88 LEU A O 1
ATOM 708 N N . VAL A 1 89 ? 6.421 11.871 4.497 1.00 65.06 89 VAL A N 1
ATOM 709 C CA . VAL A 1 89 ? 6.697 12.325 3.111 1.00 65.06 89 VAL A CA 1
ATOM 710 C C . VAL A 1 89 ? 7.846 13.332 3.024 1.00 65.06 89 VAL A C 1
ATOM 712 O O . VAL A 1 89 ? 8.496 13.466 1.995 1.00 65.06 89 VAL A O 1
ATOM 715 N N . LYS A 1 90 ? 8.172 14.030 4.121 1.00 62.09 90 LYS A N 1
ATOM 716 C CA . LYS A 1 90 ? 9.273 15.016 4.112 1.00 62.09 90 LYS A CA 1
ATOM 717 C C . LYS A 1 90 ? 10.638 14.393 3.803 1.00 62.09 90 LYS A C 1
ATOM 719 O O . LYS A 1 90 ? 11.521 15.093 3.321 1.00 62.09 90 LYS A O 1
ATOM 724 N N . GLU A 1 91 ? 10.798 13.101 4.078 1.00 59.50 91 GLU A N 1
ATOM 725 C CA . GLU A 1 91 ? 12.044 12.362 3.848 1.00 59.50 91 GLU A CA 1
ATOM 726 C C . GLU A 1 91 ? 11.881 11.209 2.847 1.00 59.50 91 GLU A C 1
ATOM 728 O O . GLU A 1 91 ? 12.858 10.846 2.190 1.00 59.50 91 GLU A O 1
ATOM 733 N N . ASN A 1 92 ? 10.661 10.682 2.670 1.00 65.81 92 ASN A N 1
ATOM 734 C CA . ASN A 1 92 ? 10.386 9.552 1.783 1.00 65.81 92 ASN A CA 1
ATOM 735 C C . ASN A 1 92 ? 9.481 9.944 0.611 1.00 65.81 92 ASN A C 1
ATOM 737 O O . ASN A 1 92 ? 8.676 10.866 0.687 1.00 65.81 92 ASN A O 1
ATOM 741 N N . LEU A 1 93 ? 9.599 9.181 -0.472 1.00 80.12 93 LEU A N 1
ATOM 742 C CA . LEU A 1 93 ? 8.684 9.239 -1.605 1.00 80.12 93 LEU A CA 1
ATOM 743 C C . LEU A 1 93 ? 7.285 8.764 -1.233 1.00 80.12 93 LEU A C 1
ATOM 745 O O . LEU A 1 93 ? 7.129 7.893 -0.376 1.00 80.12 93 LEU A O 1
ATOM 749 N N . GLY A 1 94 ? 6.296 9.266 -1.960 1.00 90.25 94 GLY A N 1
ATOM 750 C CA . GLY A 1 94 ? 4.907 8.869 -1.834 1.00 90.25 94 GLY A CA 1
ATOM 751 C C . GLY A 1 94 ? 3.958 10.052 -1.909 1.00 90.25 94 GLY A C 1
ATOM 752 O O . GLY A 1 94 ? 4.346 11.205 -1.729 1.00 90.25 94 GLY A O 1
ATOM 753 N N . SER A 1 95 ? 2.691 9.732 -2.138 1.00 93.62 95 SER A N 1
ATOM 754 C CA . SER A 1 95 ? 1.600 10.679 -1.947 1.00 93.62 95 SER A CA 1
ATOM 755 C C . SER A 1 95 ? 1.525 11.197 -0.501 1.00 93.62 95 SER A C 1
ATOM 757 O O . SER A 1 95 ? 1.785 10.459 0.454 1.00 93.62 95 SER A O 1
ATOM 759 N N . CYS A 1 96 ? 1.120 12.459 -0.347 1.00 92.50 96 CYS A N 1
ATOM 760 C CA . CYS A 1 96 ? 0.820 13.121 0.926 1.00 92.50 96 CYS A CA 1
ATOM 761 C C . CYS A 1 96 ? -0.530 12.720 1.525 1.00 92.50 96 CYS A C 1
ATOM 763 O O . CYS A 1 96 ? -0.869 13.159 2.623 1.00 92.50 96 CYS A O 1
ATOM 765 N N . ASP A 1 97 ? -1.309 11.882 0.851 1.00 94.81 97 ASP A N 1
ATOM 766 C CA . ASP A 1 97 ? -2.704 11.656 1.192 1.00 94.81 97 ASP A CA 1
ATOM 767 C C . ASP A 1 97 ? -2.942 11.025 2.576 1.00 94.81 97 ASP A C 1
ATOM 769 O O . ASP A 1 97 ? -3.874 11.410 3.291 1.00 94.81 97 ASP A O 1
ATOM 773 N N . LEU A 1 98 ? -2.071 10.118 3.023 1.00 94.38 98 LEU A N 1
ATOM 774 C CA . LEU A 1 98 ? -2.130 9.579 4.383 1.00 94.38 98 LEU A CA 1
ATOM 775 C C . LEU A 1 98 ? -1.790 10.645 5.440 1.00 94.38 98 LEU A C 1
ATOM 777 O O . LEU A 1 98 ? -2.422 10.681 6.498 1.00 94.38 98 LEU A O 1
ATOM 781 N N . LEU A 1 99 ? -0.835 11.536 5.160 1.00 92.31 99 LEU A N 1
ATOM 782 C CA . LEU A 1 99 ? -0.514 12.661 6.044 1.00 92.31 99 LEU A CA 1
ATOM 783 C C . LEU A 1 99 ? -1.673 13.668 6.091 1.00 92.31 99 LEU A C 1
ATOM 785 O O . LEU A 1 99 ? -2.100 14.072 7.170 1.00 92.31 99 LEU A O 1
ATOM 789 N N . MET A 1 100 ? -2.264 13.975 4.939 1.00 93.81 100 MET A N 1
ATOM 790 C CA . MET A 1 100 ? -3.457 14.811 4.805 1.00 93.81 100 MET A CA 1
ATOM 791 C C . MET A 1 100 ? -4.645 14.238 5.594 1.00 93.81 100 MET A C 1
ATOM 793 O O . MET A 1 100 ? -5.363 14.978 6.274 1.00 93.81 100 MET A O 1
ATOM 797 N N . MET A 1 101 ? -4.821 12.912 5.620 1.00 94.56 101 MET A N 1
ATOM 798 C CA . MET A 1 101 ? -5.785 12.268 6.517 1.00 94.56 101 MET A CA 1
ATOM 799 C C . MET A 1 101 ? -5.476 12.536 7.997 1.00 94.56 101 MET A C 1
ATOM 801 O O . MET A 1 101 ? -6.401 12.846 8.754 1.00 94.56 101 MET A O 1
ATOM 805 N N . ILE A 1 102 ? -4.215 12.419 8.429 1.00 92.12 102 ILE A N 1
ATOM 806 C CA . ILE A 1 102 ? -3.804 12.702 9.816 1.00 92.12 102 ILE A CA 1
ATOM 807 C C . ILE A 1 102 ? -4.140 14.154 10.180 1.00 92.12 102 ILE A C 1
ATOM 809 O O . ILE A 1 102 ? -4.773 14.393 11.214 1.00 92.12 102 ILE A O 1
ATOM 813 N N . ASP A 1 103 ? -3.806 15.105 9.312 1.00 91.94 103 ASP A N 1
ATOM 814 C CA . ASP A 1 103 ? -4.060 16.531 9.532 1.00 91.94 103 ASP A CA 1
ATOM 815 C C . ASP A 1 103 ? -5.561 16.845 9.593 1.00 91.94 103 ASP A C 1
ATOM 817 O O . ASP A 1 103 ? -6.011 17.634 10.425 1.00 91.94 103 ASP A O 1
ATOM 821 N N . HIS A 1 104 ? -6.380 16.159 8.792 1.00 92.81 104 HIS A N 1
ATOM 822 C CA . HIS A 1 104 ? -7.836 16.273 8.859 1.00 92.81 104 HIS A CA 1
ATOM 823 C C . HIS A 1 104 ? -8.472 15.588 10.071 1.00 92.81 104 HIS A C 1
ATOM 825 O O . HIS A 1 104 ? -9.599 15.943 10.447 1.00 92.81 104 HIS A O 1
ATOM 831 N N . LEU A 1 105 ? -7.822 14.568 10.629 1.00 92.06 105 LEU A N 1
ATOM 832 C CA . LEU A 1 105 ? -8.280 13.881 11.829 1.00 92.06 105 LEU A CA 1
ATOM 833 C C . LEU A 1 105 ? -8.040 14.739 13.062 1.00 92.06 105 LEU A C 1
ATOM 835 O O . LEU A 1 105 ? -8.971 14.920 13.844 1.00 92.06 105 LEU A O 1
ATOM 839 N N . PHE A 1 106 ? -6.840 15.307 13.200 1.00 89.38 106 PHE A N 1
ATOM 840 C CA . PHE A 1 106 ? -6.403 16.045 14.388 1.00 89.38 106 PHE A CA 1
ATOM 841 C C . PHE A 1 106 ? -7.460 17.015 14.964 1.00 89.38 106 PHE A C 1
ATOM 843 O O . PHE A 1 106 ? -7.819 16.848 16.131 1.00 89.38 106 PHE A O 1
ATOM 850 N N . PRO A 1 107 ? -8.046 17.956 14.193 1.00 89.81 107 PRO A N 1
ATOM 851 C CA . PRO A 1 107 ? -9.017 18.915 14.729 1.00 89.81 107 PRO A CA 1
ATOM 852 C C . PRO A 1 107 ? -10.417 18.328 14.976 1.00 89.81 107 PRO A C 1
ATOM 854 O O . PRO A 1 107 ? -11.263 18.990 15.573 1.00 89.81 107 PRO A O 1
ATOM 857 N N . LYS A 1 108 ? -10.708 17.116 14.488 1.00 87.31 108 LYS A N 1
ATOM 858 C CA . LYS A 1 108 ? -12.045 16.499 14.535 1.00 87.31 108 LYS A CA 1
ATOM 859 C C . LYS A 1 108 ? -12.160 15.343 15.516 1.00 87.31 108 LYS A C 1
ATOM 861 O O . LYS A 1 108 ? -13.270 14.849 15.715 1.00 87.31 108 LYS A O 1
ATOM 866 N N . LEU A 1 109 ? -11.056 14.921 16.130 1.00 88.12 109 LEU A N 1
ATOM 867 C CA . LEU A 1 109 ? -11.089 13.906 17.174 1.00 88.12 109 LEU A CA 1
ATOM 868 C C . LEU A 1 109 ? -11.771 14.465 18.422 1.00 88.12 109 LEU A C 1
ATOM 870 O O . LEU A 1 109 ? -11.274 15.373 19.087 1.00 88.12 109 LEU A O 1
ATOM 874 N N . LYS A 1 110 ? -12.928 13.891 18.736 1.00 81.94 110 LYS A N 1
ATOM 875 C CA . LYS A 1 110 ? -13.769 14.248 19.878 1.00 81.94 110 LYS A CA 1
ATOM 876 C C . LYS A 1 110 ? -13.534 13.281 21.038 1.00 81.94 110 LYS A C 1
ATOM 878 O O . LYS A 1 110 ? -12.745 12.339 20.950 1.00 81.94 110 LYS A O 1
ATOM 883 N N . SER A 1 111 ? -14.253 13.502 22.137 1.00 79.38 111 SER A N 1
ATOM 884 C CA . SER A 1 111 ? -14.322 12.562 23.262 1.00 79.38 111 SER A CA 1
ATOM 885 C C . SER A 1 111 ? -15.015 11.242 22.899 1.00 79.38 111 SER A C 1
ATOM 887 O O . SER A 1 111 ? -14.725 10.217 23.507 1.00 79.38 111 SER A O 1
ATOM 889 N N . SER A 1 112 ? -15.907 11.239 21.902 1.00 89.12 112 SER A N 1
ATOM 890 C CA . SER A 1 112 ? -16.621 10.034 21.470 1.00 89.12 112 SER A CA 1
ATOM 891 C C . SER A 1 112 ? -15.747 9.148 20.576 1.00 89.12 112 SER A C 1
ATOM 893 O O . SER A 1 112 ? -15.501 9.484 19.416 1.00 89.12 112 SER A O 1
ATOM 895 N N . LEU A 1 113 ? -15.344 7.983 21.095 1.00 87.69 113 LEU A N 1
ATOM 896 C CA . LEU A 1 113 ? -14.588 6.978 20.335 1.00 87.69 113 LEU A CA 1
ATOM 897 C C . LEU A 1 113 ? -15.353 6.506 19.092 1.00 87.69 113 LEU A C 1
ATOM 899 O O . LEU A 1 113 ? -14.773 6.431 18.019 1.00 87.69 113 LEU A O 1
ATOM 903 N N . VAL A 1 114 ? -16.668 6.297 19.207 1.00 88.56 114 VAL A N 1
ATOM 904 C CA . VAL A 1 114 ? -17.526 5.856 18.091 1.00 88.56 114 VAL A CA 1
ATOM 905 C C . VAL A 1 114 ? -17.502 6.853 16.929 1.00 88.56 114 VAL A C 1
ATOM 907 O O . VAL A 1 114 ? -17.398 6.454 15.770 1.00 88.56 114 VAL A O 1
ATOM 910 N N . GLN A 1 115 ? -17.562 8.159 17.218 1.00 90.31 115 GLN A N 1
ATOM 911 C CA . GLN A 1 115 ? -17.483 9.190 16.176 1.00 90.31 115 GLN A CA 1
ATOM 912 C C . GLN A 1 115 ? -16.084 9.264 15.557 1.00 90.31 115 GLN A C 1
ATOM 914 O O . GLN A 1 115 ? -15.965 9.422 14.341 1.00 90.31 115 GLN A O 1
ATOM 919 N N . ASN A 1 116 ? -15.037 9.119 16.376 1.00 93.56 116 ASN A N 1
ATOM 920 C CA . ASN A 1 116 ? -13.657 9.081 15.895 1.00 93.56 116 ASN A CA 1
ATOM 921 C C . ASN A 1 116 ? -13.442 7.886 14.959 1.00 93.56 116 ASN A C 1
ATOM 923 O O . ASN A 1 116 ? -12.902 8.059 13.867 1.00 93.56 116 ASN A O 1
ATOM 927 N N . ASP A 1 117 ? -13.915 6.701 15.352 1.00 92.12 117 ASP A N 1
ATOM 928 C CA . ASP A 1 117 ? -13.853 5.484 14.546 1.00 92.12 117 ASP A CA 1
ATOM 929 C C . ASP A 1 117 ? -14.595 5.651 13.228 1.00 92.12 117 ASP A C 1
ATOM 931 O O . ASP A 1 117 ? -14.006 5.421 12.177 1.00 92.12 117 ASP A O 1
ATOM 935 N N . ALA A 1 118 ? -15.855 6.095 13.256 1.00 92.44 118 ALA A N 1
ATOM 936 C CA . ALA A 1 118 ? -16.642 6.285 12.040 1.00 92.44 118 ALA A CA 1
ATOM 937 C C . ALA A 1 118 ? -15.937 7.230 11.055 1.00 92.44 118 ALA A C 1
ATOM 939 O O . ALA A 1 118 ? -15.835 6.933 9.864 1.00 92.44 118 ALA A O 1
ATOM 940 N N . TYR A 1 119 ? -15.394 8.341 11.555 1.00 93.81 119 TYR A N 1
ATOM 941 C CA . TYR A 1 119 ? -14.710 9.319 10.719 1.00 93.81 119 TYR A CA 1
ATOM 942 C C . TYR A 1 119 ? -13.369 8.795 10.175 1.00 93.81 119 TYR A C 1
ATOM 944 O O . TYR A 1 119 ? -13.098 8.950 8.984 1.00 93.81 119 TYR A O 1
ATOM 952 N N . ALA A 1 120 ? -12.554 8.122 10.995 1.00 94.94 120 ALA A N 1
ATOM 953 C CA . ALA A 1 120 ? -11.276 7.557 10.558 1.00 94.94 120 ALA A CA 1
ATOM 954 C C . ALA A 1 120 ? -11.442 6.355 9.616 1.00 94.94 120 ALA A C 1
ATOM 956 O O . ALA A 1 120 ? -10.700 6.256 8.639 1.00 94.94 120 ALA A O 1
ATOM 957 N N . ILE A 1 121 ? -12.428 5.480 9.851 1.00 94.00 121 ILE A N 1
ATOM 958 C CA . ILE A 1 121 ? -12.792 4.386 8.935 1.00 94.00 121 ILE A CA 1
ATOM 959 C C . ILE A 1 121 ? -13.207 4.970 7.587 1.00 94.00 121 ILE A C 1
ATOM 961 O O . ILE A 1 121 ? -12.681 4.555 6.558 1.00 94.00 121 ILE A O 1
ATOM 965 N N . ARG A 1 122 ? -14.115 5.956 7.585 1.00 94.94 122 ARG A N 1
ATOM 966 C CA . ARG A 1 122 ? -14.597 6.601 6.357 1.00 94.94 122 ARG A CA 1
ATOM 967 C C . ARG A 1 122 ? -13.448 7.202 5.552 1.00 94.94 122 ARG A C 1
ATOM 969 O O . ARG A 1 122 ? -13.370 6.988 4.345 1.00 94.94 122 ARG A O 1
ATOM 976 N N . PHE A 1 123 ? -12.545 7.923 6.212 1.00 96.38 123 PHE A N 1
ATOM 977 C CA . PHE A 1 123 ? -11.388 8.521 5.546 1.00 96.38 123 PHE A CA 1
ATOM 978 C C . PHE A 1 123 ? -10.440 7.444 5.001 1.00 96.38 123 PHE A C 1
ATOM 980 O O . PHE A 1 123 ? -10.056 7.498 3.836 1.00 96.38 123 PHE A O 1
ATOM 987 N N . SER A 1 124 ? -10.150 6.414 5.800 1.00 96.06 124 SER A N 1
ATOM 988 C CA . SER A 1 124 ? -9.308 5.286 5.380 1.00 96.06 124 SER A CA 1
ATOM 989 C C . SER A 1 124 ? -9.904 4.561 4.165 1.00 96.06 124 SER A C 1
ATOM 991 O O . SER A 1 124 ? -9.176 4.213 3.240 1.00 96.06 124 SER A O 1
ATOM 993 N N . LYS A 1 125 ? -11.233 4.383 4.110 1.00 96.00 125 LYS A N 1
ATOM 994 C CA . LYS A 1 125 ? -11.914 3.839 2.924 1.00 96.00 125 LYS A CA 1
ATOM 995 C C . LYS A 1 125 ? -11.673 4.716 1.694 1.00 96.00 125 LYS A C 1
ATOM 997 O O . LYS A 1 125 ? -11.371 4.173 0.640 1.00 96.00 125 LYS A O 1
ATOM 1002 N N . CYS A 1 126 ? -11.769 6.041 1.825 1.00 97.62 126 CYS A N 1
ATOM 1003 C CA . CYS A 1 126 ? -11.544 6.968 0.709 1.00 97.62 126 CYS A CA 1
ATOM 1004 C C . CYS A 1 126 ? -10.107 6.884 0.173 1.00 97.62 126 CYS A C 1
ATOM 1006 O O . CYS A 1 126 ? -9.934 6.804 -1.037 1.00 97.62 126 CYS A O 1
ATOM 1008 N N . LEU A 1 127 ? -9.104 6.817 1.058 1.00 97.06 127 LEU A N 1
ATOM 1009 C CA . LEU A 1 127 ? -7.688 6.681 0.684 1.00 97.06 127 LEU A CA 1
ATOM 1010 C C . LEU A 1 127 ? -7.415 5.438 -0.168 1.00 97.06 127 LEU A C 1
ATOM 1012 O O . LEU A 1 127 ? -6.796 5.505 -1.231 1.00 97.06 127 LEU A O 1
ATOM 1016 N N . LEU A 1 128 ? -7.879 4.279 0.305 1.00 97.44 128 LEU A N 1
ATOM 1017 C CA . LEU A 1 128 ? -7.673 3.028 -0.417 1.00 97.44 128 LEU A CA 1
ATOM 1018 C C . LEU A 1 128 ? -8.495 2.994 -1.707 1.00 97.44 128 LEU A C 1
ATOM 1020 O O . LEU A 1 128 ? -7.986 2.584 -2.749 1.00 97.44 128 LEU A O 1
ATOM 1024 N N . PHE A 1 129 ? -9.734 3.483 -1.659 1.00 97.50 129 PHE A N 1
ATOM 1025 C CA . PHE A 1 129 ? -10.596 3.533 -2.833 1.00 97.50 129 PHE A CA 1
ATOM 1026 C C . PHE A 1 129 ? -10.047 4.451 -3.928 1.00 97.50 129 PHE A C 1
ATOM 1028 O O . PHE A 1 129 ? -10.142 4.088 -5.092 1.00 97.50 129 PHE A O 1
ATOM 1035 N N . ALA A 1 130 ? -9.412 5.577 -3.583 1.00 98.00 130 ALA A N 1
ATOM 1036 C CA . ALA A 1 130 ? -8.787 6.469 -4.558 1.00 98.00 130 ALA A CA 1
ATOM 1037 C C . ALA A 1 130 ? -7.758 5.735 -5.431 1.00 98.00 130 ALA A C 1
ATOM 1039 O O . ALA A 1 130 ? -7.844 5.776 -6.657 1.00 98.00 130 ALA A O 1
ATOM 1040 N N . ARG A 1 131 ? -6.839 4.978 -4.817 1.00 97.81 131 ARG A N 1
ATOM 1041 C CA . ARG A 1 131 ? -5.849 4.178 -5.561 1.00 97.81 131 ARG A CA 1
ATOM 1042 C C . ARG A 1 131 ? -6.477 3.034 -6.350 1.00 97.81 131 ARG A C 1
ATOM 1044 O O . ARG A 1 131 ? -6.066 2.802 -7.483 1.00 97.81 131 ARG A O 1
ATOM 1051 N N . ILE A 1 132 ? -7.460 2.337 -5.773 1.00 97.62 132 ILE A N 1
ATOM 1052 C CA . ILE A 1 132 ? -8.202 1.271 -6.466 1.00 97.62 132 ILE A CA 1
ATOM 1053 C C . ILE A 1 132 ? -8.862 1.832 -7.723 1.00 97.62 132 ILE A C 1
ATOM 1055 O O . ILE A 1 132 ? -8.708 1.268 -8.800 1.00 97.62 132 ILE A O 1
ATOM 1059 N N . TYR A 1 133 ? -9.571 2.947 -7.586 1.00 97.69 133 TYR A N 1
ATOM 1060 C CA . TYR A 1 133 ? -10.310 3.569 -8.670 1.00 97.69 133 TYR A CA 1
ATOM 1061 C C . TYR A 1 133 ? -9.379 4.046 -9.785 1.00 97.69 133 TYR A C 1
ATOM 1063 O O . TYR A 1 133 ? -9.619 3.733 -10.946 1.00 97.69 133 TYR A O 1
ATOM 1071 N N . ILE A 1 134 ? -8.287 4.738 -9.438 1.00 97.25 134 ILE A N 1
ATOM 1072 C CA . ILE A 1 134 ? -7.297 5.205 -10.418 1.00 97.25 134 ILE A CA 1
ATOM 1073 C C . ILE A 1 134 ? -6.664 4.016 -11.152 1.00 97.25 134 ILE A C 1
ATOM 1075 O O . ILE A 1 134 ? -6.620 4.020 -12.380 1.00 97.25 134 ILE A O 1
ATOM 1079 N N . LEU A 1 135 ? -6.212 2.980 -10.433 1.00 97.94 135 LEU A N 1
ATOM 1080 C CA . LEU A 1 135 ? -5.609 1.803 -11.065 1.00 97.94 135 LEU A CA 1
ATOM 1081 C C . LEU A 1 135 ? -6.605 1.087 -11.982 1.00 97.94 135 LEU A C 1
ATOM 1083 O O . LEU A 1 135 ? -6.256 0.757 -13.112 1.00 97.94 135 LEU A O 1
ATOM 1087 N N . HIS A 1 136 ? -7.836 0.866 -11.513 1.00 97.62 136 HIS A N 1
ATOM 1088 C CA . HIS A 1 136 ? -8.886 0.253 -12.322 1.00 97.62 136 HIS A CA 1
ATOM 1089 C C . HIS A 1 136 ? -9.149 1.065 -13.588 1.00 97.62 136 HIS A C 1
ATOM 1091 O O . HIS A 1 136 ? -9.118 0.507 -14.676 1.00 97.62 136 HIS A O 1
ATOM 1097 N N . TYR A 1 137 ? -9.334 2.381 -13.454 1.00 96.50 137 TYR A N 1
ATOM 1098 C CA . TYR A 1 137 ? -9.569 3.276 -14.582 1.00 96.50 137 TYR A CA 1
ATOM 1099 C C . TYR A 1 137 ? -8.446 3.190 -15.619 1.00 96.50 137 TYR A C 1
ATOM 1101 O O . TYR A 1 137 ? -8.726 3.092 -16.813 1.00 96.50 137 TYR A O 1
ATOM 1109 N N . ILE A 1 138 ? -7.182 3.169 -15.177 1.00 96.25 138 ILE A N 1
ATOM 1110 C CA . ILE A 1 138 ? -6.039 3.051 -16.086 1.00 96.25 138 ILE A CA 1
ATOM 1111 C C . ILE A 1 138 ? -6.045 1.699 -16.809 1.00 96.25 138 ILE A C 1
ATOM 1113 O O . ILE A 1 138 ? -5.901 1.655 -18.031 1.00 96.25 138 ILE A O 1
ATOM 1117 N N . LEU A 1 139 ? -6.220 0.601 -16.071 1.00 96.38 139 LEU A N 1
ATOM 1118 C CA . LEU A 1 139 ? -6.206 -0.751 -16.633 1.00 96.38 139 LEU A CA 1
ATOM 1119 C C . LEU A 1 139 ? -7.380 -1.000 -17.586 1.00 96.38 139 LEU A C 1
ATOM 1121 O O . LEU A 1 139 ? -7.185 -1.597 -18.637 1.00 96.38 139 LEU A O 1
ATOM 1125 N N . GLU A 1 140 ? -8.579 -0.547 -17.230 1.00 94.56 140 GLU A N 1
ATOM 1126 C CA . GLU A 1 140 ? -9.793 -0.742 -18.026 1.00 94.56 140 GLU A CA 1
ATOM 1127 C C . GLU A 1 140 ? -9.801 0.138 -19.281 1.00 94.56 140 GLU A C 1
ATOM 1129 O O . GLU A 1 140 ? -10.163 -0.329 -20.359 1.00 94.56 140 GLU A O 1
ATOM 1134 N N . THR A 1 141 ? -9.390 1.403 -19.156 1.00 93.50 141 THR A N 1
ATOM 1135 C CA . THR A 1 141 ? -9.504 2.382 -20.249 1.00 93.50 141 THR A CA 1
ATOM 1136 C C . THR A 1 141 ? -8.315 2.330 -21.200 1.00 93.50 141 THR A C 1
ATOM 1138 O O . THR A 1 141 ? -8.491 2.483 -22.407 1.00 93.50 141 THR A O 1
ATOM 1141 N N . TYR A 1 142 ? -7.105 2.137 -20.668 1.00 90.31 142 TYR A N 1
ATOM 1142 C CA . TYR A 1 142 ? -5.870 2.239 -21.449 1.00 90.31 142 TYR A CA 1
ATOM 1143 C C . TYR A 1 142 ? -5.095 0.922 -21.527 1.00 90.31 142 TYR A C 1
ATOM 1145 O O . TYR A 1 142 ? -4.338 0.743 -22.467 1.00 90.31 142 TYR A O 1
ATOM 1153 N N . GLY A 1 143 ? -5.245 0.003 -20.565 1.00 83.00 143 GLY A N 1
ATOM 1154 C CA . GLY A 1 143 ? -4.575 -1.309 -20.577 1.00 83.00 143 GLY A CA 1
ATOM 1155 C C . GLY A 1 143 ? -3.040 -1.287 -20.466 1.00 83.00 143 GLY A C 1
ATOM 1156 O O . GLY A 1 143 ? -2.414 -2.342 -20.519 1.00 83.00 143 GLY A O 1
ATOM 1157 N N . GLU A 1 144 ? -2.420 -0.114 -20.302 1.00 78.12 144 GLU A N 1
ATOM 1158 C CA . GLU A 1 144 ? -1.009 0.115 -20.666 1.00 78.12 144 GLU A CA 1
ATOM 1159 C C . GLU A 1 144 ? -0.053 0.439 -19.502 1.00 78.12 144 GLU A C 1
ATOM 1161 O O . GLU A 1 144 ? 1.093 0.831 -19.728 1.00 78.12 144 GLU A O 1
ATOM 1166 N N . ILE A 1 145 ? -0.451 0.262 -18.239 1.00 93.81 145 ILE A N 1
ATOM 1167 C CA . ILE A 1 145 ? 0.451 0.550 -17.110 1.00 93.81 145 ILE A CA 1
ATOM 1168 C C . ILE A 1 145 ? 1.082 -0.720 -16.553 1.00 93.81 145 ILE A C 1
ATOM 1170 O O . ILE A 1 145 ? 0.371 -1.611 -16.119 1.00 93.81 145 ILE A O 1
ATOM 1174 N N . SER A 1 146 ? 2.414 -0.801 -16.526 1.00 94.62 146 SER A N 1
ATOM 1175 C CA . SER A 1 146 ? 3.137 -1.882 -15.842 1.00 94.62 146 SER A CA 1
ATOM 1176 C C . SER A 1 146 ? 3.119 -1.695 -14.314 1.00 94.62 146 SER A C 1
ATOM 1178 O O . SER A 1 146 ? 2.944 -0.564 -13.845 1.00 94.62 146 SER A O 1
ATOM 1180 N N . PRO A 1 147 ? 3.373 -2.746 -13.505 1.00 95.69 147 PRO A N 1
ATOM 1181 C CA . PRO A 1 147 ? 3.492 -2.590 -12.054 1.00 95.69 147 PRO A CA 1
ATOM 1182 C C . PRO A 1 147 ? 4.578 -1.582 -11.660 1.00 95.69 147 PRO A C 1
ATOM 1184 O O . PRO A 1 147 ? 4.358 -0.749 -10.786 1.00 95.69 147 PRO A O 1
ATOM 1187 N N . TYR A 1 148 ? 5.712 -1.591 -12.370 1.00 94.81 148 TYR A N 1
ATOM 1188 C CA . TYR A 1 148 ? 6.776 -0.597 -12.233 1.00 94.81 148 TYR A CA 1
ATOM 1189 C C . TYR A 1 148 ? 6.257 0.836 -12.415 1.00 94.81 148 TYR A C 1
ATOM 1191 O O . TYR A 1 148 ? 6.380 1.643 -11.496 1.00 94.81 148 TYR A O 1
ATOM 1199 N N . ASN A 1 149 ? 5.615 1.145 -13.547 1.00 94.31 149 ASN A N 1
ATOM 1200 C CA . ASN A 1 149 ? 5.106 2.494 -13.819 1.00 94.31 149 ASN A CA 1
ATOM 1201 C C . ASN A 1 149 ? 4.033 2.909 -12.803 1.00 94.31 149 ASN A C 1
ATOM 1203 O O . ASN A 1 149 ? 4.001 4.058 -12.365 1.00 94.31 149 ASN A O 1
ATOM 1207 N N . TRP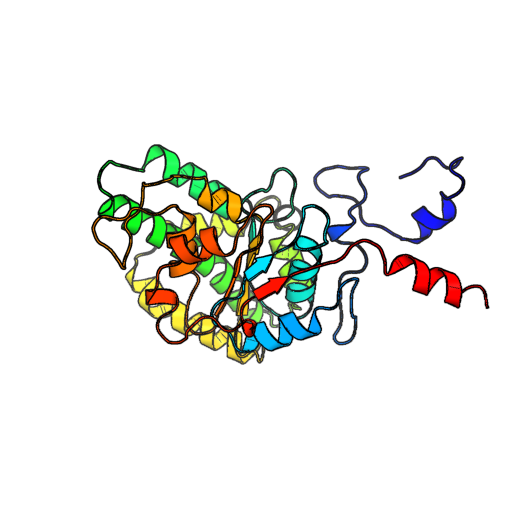 A 1 150 ? 3.190 1.967 -12.377 1.00 96.94 150 TRP A N 1
ATOM 1208 C CA . TRP A 1 150 ? 2.200 2.196 -11.329 1.00 96.94 150 TRP A CA 1
ATOM 1209 C C . TRP A 1 150 ? 2.832 2.481 -9.957 1.00 96.94 150 TRP A C 1
ATOM 1211 O O . TRP A 1 150 ? 2.353 3.342 -9.218 1.00 96.94 150 TRP A O 1
ATOM 1221 N N . ALA A 1 151 ? 3.920 1.795 -9.603 1.00 96.19 151 ALA A N 1
ATOM 1222 C CA . ALA A 1 151 ? 4.677 2.078 -8.388 1.00 96.19 151 ALA A CA 1
ATOM 1223 C C . ALA A 1 151 ? 5.320 3.472 -8.453 1.00 96.19 151 ALA A C 1
ATOM 1225 O O . ALA A 1 151 ? 5.188 4.248 -7.506 1.00 96.19 151 ALA A O 1
ATOM 1226 N N . ILE A 1 152 ? 5.943 3.827 -9.584 1.00 93.38 152 ILE A N 1
ATOM 1227 C CA . ILE A 1 152 ? 6.569 5.144 -9.774 1.00 93.38 152 ILE A CA 1
ATOM 1228 C C . ILE A 1 152 ? 5.534 6.270 -9.659 1.00 93.38 152 ILE A C 1
ATOM 1230 O O . ILE A 1 152 ? 5.800 7.272 -8.995 1.00 93.38 152 ILE A O 1
ATOM 1234 N N . LEU A 1 153 ? 4.342 6.095 -10.236 1.00 94.94 153 LEU A N 1
ATOM 1235 C CA . LEU A 1 153 ? 3.263 7.078 -10.144 1.00 94.94 153 LEU A CA 1
ATOM 1236 C C . LEU A 1 153 ? 2.864 7.372 -8.691 1.00 94.94 153 LEU A C 1
ATOM 1238 O O . LEU A 1 153 ? 2.666 8.526 -8.329 1.00 94.94 153 LEU A O 1
ATOM 1242 N N . GLN A 1 154 ? 2.778 6.336 -7.852 1.00 95.62 154 GLN A N 1
ATOM 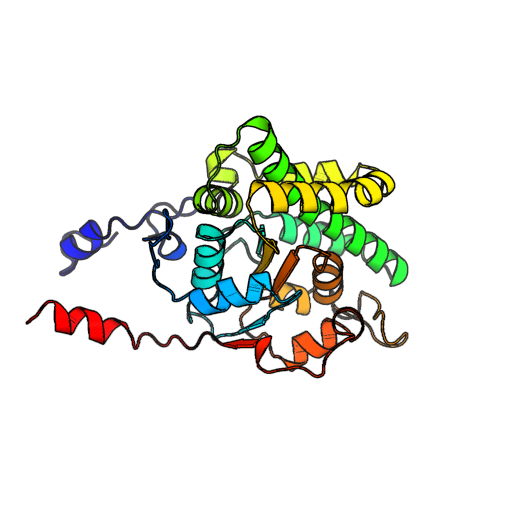1243 C CA . GLN A 1 154 ? 2.431 6.473 -6.432 1.00 95.62 154 GLN A CA 1
ATOM 1244 C C . GLN A 1 154 ? 3.542 7.106 -5.594 1.00 95.62 154 GLN A C 1
ATOM 1246 O O . GLN A 1 154 ? 3.260 7.746 -4.581 1.00 95.62 154 GLN A O 1
ATOM 1251 N N . LEU A 1 155 ? 4.798 6.913 -5.998 1.00 92.94 155 LEU A N 1
ATOM 1252 C CA . LEU A 1 155 ? 5.969 7.467 -5.326 1.00 92.94 155 LEU A CA 1
ATOM 1253 C C . LEU A 1 155 ? 6.182 8.945 -5.667 1.00 92.94 155 LEU A C 1
ATOM 1255 O O . LEU A 1 155 ? 6.572 9.720 -4.796 1.00 92.94 155 LEU A O 1
ATOM 1259 N N . CYS A 1 156 ? 5.911 9.334 -6.912 1.00 90.75 156 CYS A N 1
ATOM 1260 C CA . CYS A 1 156 ? 6.212 10.662 -7.441 1.00 90.75 156 CYS A CA 1
ATOM 1261 C C . CYS A 1 156 ? 5.000 11.318 -8.140 1.00 90.75 156 CYS A C 1
ATOM 1263 O O . CYS A 1 156 ? 5.156 11.786 -9.269 1.00 90.75 156 CYS A O 1
ATOM 1265 N N . PRO A 1 157 ? 3.798 11.386 -7.531 1.00 92.06 157 PRO A N 1
ATOM 1266 C CA . PRO A 1 157 ? 2.596 11.845 -8.238 1.00 92.06 157 PRO A CA 1
ATOM 1267 C C . PRO A 1 157 ? 2.729 13.276 -8.783 1.00 92.06 157 PRO A C 1
ATOM 1269 O O . PRO A 1 157 ? 2.361 13.546 -9.926 1.00 92.06 157 PRO A O 1
ATOM 1272 N N . THR A 1 158 ? 3.347 14.171 -8.010 1.00 89.94 158 THR A N 1
ATOM 1273 C CA . THR A 1 158 ? 3.536 15.587 -8.364 1.00 89.94 158 THR A CA 1
ATOM 1274 C C . THR A 1 158 ? 4.485 15.805 -9.539 1.00 89.94 158 THR A C 1
ATOM 1276 O O . THR A 1 158 ? 4.345 16.800 -10.246 1.00 89.94 158 THR A O 1
ATOM 1279 N N . VAL A 1 159 ? 5.409 14.869 -9.790 1.00 87.75 159 VAL A N 1
ATOM 1280 C CA . VAL A 1 159 ? 6.311 14.916 -10.953 1.00 87.75 159 VAL A CA 1
ATOM 1281 C C . VAL A 1 159 ? 5.523 14.759 -12.254 1.00 87.75 159 VAL A C 1
ATOM 1283 O O . VAL A 1 159 ? 5.890 15.352 -13.264 1.00 87.75 159 VAL A O 1
ATOM 1286 N N . PHE A 1 160 ? 4.432 13.990 -12.229 1.00 87.94 160 PHE A N 1
ATOM 1287 C CA . PHE A 1 160 ? 3.602 13.739 -13.407 1.00 87.94 160 PHE A CA 1
ATOM 1288 C C . PHE A 1 160 ? 2.435 14.721 -13.540 1.00 87.94 160 PHE A C 1
ATOM 1290 O O . PHE A 1 160 ? 2.075 15.068 -14.662 1.00 87.94 160 PHE A O 1
ATOM 1297 N N . PHE A 1 161 ? 1.845 15.170 -12.425 1.00 85.50 161 PHE A N 1
ATOM 1298 C CA . PHE A 1 161 ? 0.571 15.901 -12.453 1.00 85.50 161 PHE A CA 1
ATOM 1299 C C . PHE A 1 161 ? 0.619 17.353 -11.963 1.00 85.50 161 PHE A C 1
ATOM 1301 O O . PHE A 1 161 ? -0.431 17.977 -11.869 1.00 85.50 161 PHE A O 1
ATOM 1308 N N . ASN A 1 162 ? 1.786 17.933 -11.655 1.00 87.62 162 ASN A N 1
ATOM 1309 C CA . ASN A 1 162 ? 1.918 19.238 -10.966 1.00 87.62 162 ASN A CA 1
ATOM 1310 C C . ASN A 1 162 ? 1.167 19.328 -9.615 1.00 87.62 162 ASN A C 1
ATOM 1312 O O . ASN A 1 162 ? 1.234 20.352 -8.936 1.00 87.62 162 ASN A O 1
ATOM 1316 N N . SER A 1 163 ? 0.479 18.263 -9.209 1.00 91.88 163 SER A N 1
ATOM 1317 C CA . SER A 1 163 ? -0.281 18.102 -7.981 1.00 91.88 163 SER A CA 1
ATOM 1318 C C . SER A 1 163 ? -0.313 16.624 -7.576 1.00 91.88 163 SER A C 1
ATOM 1320 O O . SER A 1 163 ? 0.131 15.742 -8.318 1.00 91.88 163 SER A O 1
ATOM 1322 N N . ASP A 1 164 ? -0.782 16.341 -6.362 1.00 93.88 164 ASP A N 1
ATOM 1323 C CA . ASP A 1 164 ? -0.935 14.973 -5.881 1.00 93.88 164 ASP A CA 1
ATOM 1324 C C . ASP A 1 164 ? -2.340 14.447 -6.202 1.00 93.88 164 ASP A C 1
ATOM 1326 O O . ASP A 1 164 ? -3.302 14.663 -5.463 1.00 93.88 164 ASP A O 1
ATOM 1330 N N . ILE A 1 165 ? -2.445 13.719 -7.317 1.00 95.81 165 ILE A N 1
ATOM 1331 C CA . ILE A 1 165 ? -3.714 13.156 -7.793 1.00 95.81 165 ILE A CA 1
ATOM 1332 C C . ILE A 1 165 ? -4.382 12.226 -6.767 1.00 95.81 165 ILE A C 1
ATOM 1334 O O . ILE A 1 165 ? -5.608 12.135 -6.725 1.00 95.81 165 ILE A O 1
ATOM 1338 N N . PHE A 1 166 ? -3.616 11.535 -5.915 1.00 97.06 166 PHE A N 1
ATOM 1339 C CA . PHE A 1 166 ? -4.189 10.619 -4.925 1.00 97.06 166 PHE A CA 1
ATOM 1340 C C . PHE A 1 166 ? -4.831 11.383 -3.770 1.00 97.06 166 PHE A C 1
ATOM 1342 O O . PHE A 1 166 ? -5.909 11.000 -3.305 1.00 97.06 166 PHE A O 1
ATOM 1349 N N . GLU A 1 167 ? -4.217 12.487 -3.348 1.00 95.44 167 GLU A N 1
ATOM 1350 C CA . GLU A 1 167 ? -4.784 13.410 -2.366 1.00 95.44 167 GLU A CA 1
ATOM 1351 C C . GLU A 1 167 ? -6.073 14.057 -2.890 1.00 95.44 167 GLU A C 1
ATOM 1353 O O . GLU A 1 167 ? -7.110 13.979 -2.223 1.00 95.44 167 GLU A O 1
ATOM 1358 N N . GLU A 1 168 ? -6.045 14.614 -4.102 1.00 96.44 168 GLU A N 1
ATOM 1359 C CA . GLU A 1 168 ? -7.209 15.265 -4.718 1.00 96.44 168 GLU A CA 1
ATOM 1360 C C . GLU A 1 168 ? -8.398 14.308 -4.850 1.00 96.44 168 GLU A C 1
ATOM 1362 O O . GLU A 1 168 ? -9.505 14.591 -4.383 1.00 96.44 168 GLU A O 1
ATOM 1367 N N . ILE A 1 169 ? -8.163 13.126 -5.423 1.00 97.44 169 ILE A N 1
ATOM 1368 C CA . ILE A 1 169 ? -9.212 12.126 -5.631 1.00 97.44 169 ILE A CA 1
ATOM 1369 C C . ILE A 1 169 ? -9.722 11.570 -4.297 1.00 97.44 169 ILE A C 1
ATOM 1371 O O . ILE A 1 169 ? -10.926 11.345 -4.141 1.00 97.44 169 ILE A O 1
ATOM 1375 N N . THR A 1 170 ? -8.853 11.406 -3.294 1.00 97.81 170 THR A N 1
ATOM 1376 C CA . THR A 1 170 ? -9.286 11.038 -1.939 1.00 97.81 170 THR A CA 1
ATOM 1377 C C . THR A 1 170 ? -10.270 12.066 -1.386 1.00 97.81 170 THR A C 1
ATOM 1379 O O . THR A 1 170 ? -11.302 11.678 -0.833 1.00 97.81 170 THR A O 1
ATOM 1382 N N . LEU A 1 171 ? -9.991 13.365 -1.533 1.00 96.56 171 LEU A N 1
ATOM 1383 C CA . LEU A 1 171 ? -10.867 14.434 -1.049 1.00 96.56 171 LEU A CA 1
ATOM 1384 C C . LEU A 1 171 ? -12.221 14.458 -1.769 1.00 96.56 171 LEU A C 1
ATOM 1386 O O . LEU A 1 171 ? -13.245 14.665 -1.109 1.00 96.56 171 LEU A O 1
ATOM 1390 N N . GLU A 1 172 ? -12.258 14.188 -3.073 1.00 97.12 172 GLU A N 1
ATOM 1391 C CA . GLU A 1 172 ? -13.519 14.045 -3.809 1.00 97.12 172 GLU A CA 1
ATOM 1392 C C . GLU A 1 172 ? -14.327 12.839 -3.319 1.00 97.12 172 GLU A C 1
ATOM 1394 O O . GLU A 1 172 ? -15.522 12.964 -3.026 1.00 97.12 172 GLU A O 1
ATOM 1399 N N . PHE A 1 173 ? -13.678 11.694 -3.087 1.00 97.12 173 PHE A N 1
ATOM 1400 C CA . PHE A 1 173 ? -14.356 10.506 -2.568 1.00 97.12 173 PHE A CA 1
ATOM 1401 C C . PHE A 1 173 ? -14.976 10.704 -1.187 1.00 97.12 173 PHE A C 1
ATOM 1403 O O . PHE A 1 173 ? -15.972 10.053 -0.870 1.00 97.12 173 PHE A O 1
ATOM 1410 N N . ARG A 1 174 ? -14.484 11.644 -0.377 1.00 94.81 174 ARG A N 1
ATOM 1411 C CA . ARG A 1 174 ? -15.105 11.961 0.918 1.00 94.81 174 ARG A CA 1
ATOM 1412 C C . ARG A 1 174 ? -16.509 12.544 0.794 1.00 94.81 174 ARG A C 1
ATOM 1414 O O . ARG A 1 174 ? -17.281 12.422 1.745 1.00 94.81 174 ARG A O 1
ATOM 1421 N N . LYS A 1 175 ? -16.832 13.170 -0.340 1.00 94.94 175 LYS A N 1
ATOM 1422 C CA . LYS A 1 175 ? -18.155 13.746 -0.629 1.00 94.94 175 LYS A CA 1
ATOM 1423 C C . LYS A 1 175 ? -19.150 12.687 -1.110 1.00 94.94 175 LYS A C 1
ATOM 1425 O O . LYS A 1 175 ? -20.354 12.919 -1.080 1.00 94.94 175 LYS A O 1
ATOM 1430 N N . VAL A 1 176 ? -18.653 11.525 -1.535 1.00 95.62 176 VAL A N 1
ATOM 1431 C CA . VAL A 1 176 ? -19.467 10.429 -2.067 1.00 95.62 176 VAL A CA 1
ATOM 1432 C C . VAL A 1 176 ? -20.182 9.680 -0.922 1.00 95.62 176 VAL A C 1
ATOM 1434 O O . VAL A 1 176 ? -19.583 9.495 0.144 1.00 95.62 176 VAL A O 1
ATOM 1437 N N . PRO A 1 177 ? -21.444 9.235 -1.099 1.00 94.31 177 PRO A N 1
ATOM 1438 C CA . PRO A 1 177 ? -22.174 8.463 -0.088 1.00 94.31 177 PRO A CA 1
ATOM 1439 C C . PRO A 1 177 ? -21.531 7.108 0.225 1.00 94.31 177 PRO A C 1
ATOM 1441 O O . PRO A 1 177 ? -21.001 6.449 -0.664 1.00 94.31 177 PRO A O 1
ATOM 1444 N N . GLU A 1 178 ? -21.652 6.644 1.472 1.00 91.38 178 GLU A N 1
ATOM 1445 C CA . GLU A 1 178 ? -21.067 5.368 1.924 1.00 91.38 178 GLU A CA 1
ATOM 1446 C C . GLU A 1 178 ? -21.584 4.155 1.132 1.00 91.38 178 GLU A C 1
ATOM 1448 O O . GLU A 1 178 ? -20.802 3.266 0.803 1.00 91.38 178 GLU A O 1
ATOM 1453 N N . GLN A 1 179 ? -22.862 4.167 0.737 1.00 92.69 179 GLN A N 1
ATOM 1454 C CA . GLN A 1 179 ? -23.479 3.108 -0.070 1.00 92.69 179 GLN A CA 1
ATOM 1455 C C . GLN A 1 179 ? -22.698 2.824 -1.363 1.00 92.69 179 GLN A C 1
ATOM 1457 O O . GLN A 1 179 ? -22.516 1.667 -1.736 1.00 92.69 179 GLN A O 1
ATOM 1462 N N . TYR A 1 180 ? -22.167 3.866 -2.011 1.00 93.69 180 TYR A N 1
ATOM 1463 C CA . TYR A 1 180 ? -21.371 3.704 -3.226 1.00 93.69 180 TYR A CA 1
ATOM 1464 C C . TYR A 1 180 ? -20.107 2.871 -2.970 1.00 93.69 180 TYR A C 1
ATOM 1466 O O . TYR A 1 180 ? -19.717 2.056 -3.806 1.00 93.69 180 TYR A O 1
ATOM 1474 N N . PHE A 1 181 ? -19.475 3.035 -1.805 1.00 91.44 181 PHE A N 1
ATOM 1475 C CA . PHE A 1 181 ? -18.300 2.251 -1.426 1.00 91.44 181 PHE A CA 1
ATOM 1476 C C . PHE A 1 181 ? -18.694 0.802 -1.170 1.00 91.44 181 PHE A C 1
ATOM 1478 O O . PHE A 1 181 ? -18.038 -0.100 -1.680 1.00 91.44 181 PHE A O 1
ATOM 1485 N N . ASP A 1 182 ? -19.776 0.561 -0.431 1.00 85.88 182 ASP A N 1
ATOM 1486 C CA . ASP A 1 182 ? -20.210 -0.800 -0.102 1.00 85.88 182 ASP A CA 1
ATOM 1487 C C . ASP A 1 182 ? -20.534 -1.637 -1.355 1.00 85.88 182 ASP A C 1
ATOM 1489 O O . ASP A 1 182 ? -20.249 -2.841 -1.386 1.00 85.88 182 ASP A O 1
ATOM 1493 N N . GLU A 1 183 ? -21.045 -0.991 -2.407 1.00 90.12 183 GLU A N 1
ATOM 1494 C CA . GLU A 1 183 ? -21.335 -1.604 -3.708 1.00 90.12 183 GLU A CA 1
ATOM 1495 C C . GLU A 1 183 ? -20.076 -1.789 -4.577 1.00 90.12 183 GLU A C 1
ATOM 1497 O O . GLU A 1 183 ? -19.881 -2.856 -5.166 1.00 90.12 183 GLU A O 1
ATOM 1502 N N . ASN A 1 184 ? -19.188 -0.789 -4.645 1.00 94.19 184 ASN A N 1
ATOM 1503 C CA . ASN A 1 184 ? -18.104 -0.773 -5.637 1.00 94.19 184 ASN A CA 1
ATOM 1504 C C . ASN A 1 184 ? -16.762 -1.315 -5.130 1.00 94.19 184 ASN A C 1
ATOM 1506 O O . ASN A 1 184 ? -15.982 -1.832 -5.927 1.00 94.19 184 ASN A O 1
ATOM 1510 N N . PHE A 1 185 ? -16.474 -1.275 -3.826 1.00 91.88 185 PHE A N 1
ATOM 1511 C CA . PHE A 1 185 ? -15.149 -1.642 -3.300 1.00 91.88 185 PHE A CA 1
ATOM 1512 C C . PHE A 1 185 ? -14.769 -3.094 -3.629 1.00 91.88 185 PHE A C 1
ATOM 1514 O O . PHE A 1 185 ? -13.673 -3.368 -4.116 1.00 91.88 185 PHE A O 1
ATOM 1521 N N . ARG A 1 186 ? -15.696 -4.042 -3.407 1.00 92.19 186 ARG A N 1
ATOM 1522 C CA . ARG A 1 186 ? -15.487 -5.467 -3.742 1.00 92.19 186 ARG A CA 1
ATOM 1523 C C . ARG A 1 186 ? -15.418 -5.705 -5.238 1.00 92.19 186 ARG A C 1
ATOM 1525 O O . ARG A 1 186 ? -14.676 -6.584 -5.666 1.00 92.19 186 ARG A O 1
ATOM 1532 N N . LYS A 1 187 ? -16.232 -4.973 -5.996 1.00 95.75 187 LYS A N 1
ATOM 1533 C CA . LYS A 1 187 ? -16.340 -5.117 -7.442 1.00 95.75 187 LYS A CA 1
ATOM 1534 C C . LYS A 1 187 ? -15.016 -4.729 -8.106 1.00 95.75 187 LYS A C 1
ATOM 1536 O O . LYS A 1 187 ? -14.381 -5.597 -8.697 1.00 95.75 187 LYS A O 1
ATOM 1541 N N . LEU A 1 188 ? -14.544 -3.506 -7.863 1.00 96.94 188 LEU A N 1
ATOM 1542 C CA . LEU A 1 188 ? -13.321 -2.982 -8.476 1.00 96.94 188 LEU A CA 1
ATOM 1543 C C . LEU A 1 188 ? -12.082 -3.801 -8.098 1.00 96.94 188 LEU A C 1
ATOM 1545 O O . LEU A 1 188 ? -11.258 -4.100 -8.953 1.00 96.94 188 LEU A O 1
ATOM 1549 N N . ILE A 1 189 ? -11.957 -4.234 -6.837 1.00 96.56 189 ILE A N 1
ATOM 1550 C CA . ILE A 1 189 ? -10.849 -5.116 -6.436 1.00 96.56 189 ILE A CA 1
ATOM 1551 C C . ILE A 1 189 ? -10.861 -6.422 -7.237 1.00 96.56 189 ILE A C 1
ATOM 1553 O O . ILE A 1 189 ? -9.813 -6.852 -7.709 1.00 96.56 189 ILE A O 1
ATOM 1557 N N . ARG A 1 190 ? -12.025 -7.061 -7.411 1.00 96.69 190 ARG A N 1
ATOM 1558 C CA . ARG A 1 190 ? -12.129 -8.309 -8.186 1.00 96.69 190 ARG A CA 1
ATOM 1559 C C . ARG A 1 190 ? -11.783 -8.097 -9.655 1.00 96.69 190 ARG A C 1
ATOM 1561 O O . ARG A 1 190 ? -11.095 -8.938 -10.225 1.00 96.69 190 ARG A O 1
ATOM 1568 N N . GLU A 1 191 ? -12.233 -6.991 -10.236 1.00 97.00 191 GLU A N 1
ATOM 1569 C CA . GLU A 1 191 ? -11.938 -6.625 -11.623 1.00 97.00 191 GLU A CA 1
ATOM 1570 C C . GLU A 1 191 ? -10.438 -6.385 -11.818 1.00 97.00 191 GLU A C 1
ATOM 1572 O O . GLU A 1 191 ? -9.840 -7.007 -12.693 1.00 97.00 191 GLU A O 1
ATOM 1577 N N . ILE A 1 192 ? -9.787 -5.616 -10.935 1.00 97.56 192 ILE A N 1
ATOM 1578 C CA . ILE A 1 192 ? -8.327 -5.434 -10.975 1.00 97.56 192 ILE A CA 1
ATOM 1579 C C . ILE A 1 192 ? -7.619 -6.784 -10.863 1.00 97.56 192 ILE A C 1
ATOM 1581 O O . ILE A 1 192 ? -6.766 -7.085 -11.689 1.00 97.56 192 ILE A O 1
ATOM 1585 N N . LEU A 1 193 ? -7.957 -7.612 -9.865 1.00 97.44 193 LEU A N 1
ATOM 1586 C CA . LEU A 1 193 ? -7.311 -8.915 -9.654 1.00 97.44 193 LEU A CA 1
ATOM 1587 C C . LEU A 1 193 ? -7.397 -9.816 -10.892 1.00 97.44 193 LEU A C 1
ATOM 1589 O O . LEU A 1 193 ? -6.430 -10.515 -11.200 1.00 97.44 193 LEU A O 1
ATOM 1593 N N . PHE A 1 194 ? -8.531 -9.776 -11.597 1.00 96.44 194 PHE A N 1
ATOM 1594 C CA . PHE A 1 194 ? -8.717 -10.471 -12.865 1.00 96.44 194 PHE A CA 1
ATOM 1595 C C . PHE A 1 194 ? -7.821 -9.888 -13.966 1.00 96.44 194 PHE A C 1
ATOM 1597 O O . PHE A 1 194 ? -7.073 -10.642 -14.586 1.00 96.44 194 PHE A O 1
ATOM 1604 N N . LEU A 1 195 ? -7.835 -8.564 -14.155 1.00 95.94 195 LEU A N 1
ATOM 1605 C CA . LEU A 1 195 ? -7.037 -7.868 -15.174 1.00 95.94 195 LEU A CA 1
ATOM 1606 C C . LEU A 1 195 ? -5.530 -8.090 -14.991 1.00 95.94 195 LEU A C 1
ATOM 1608 O O . LEU A 1 195 ? -4.812 -8.296 -15.965 1.00 95.94 195 LEU A O 1
ATOM 1612 N N . VAL A 1 196 ? -5.048 -8.087 -13.746 1.00 95.06 196 VAL A N 1
ATOM 1613 C CA . VAL A 1 196 ? -3.616 -8.228 -13.441 1.00 95.06 196 VAL A CA 1
ATOM 1614 C C . VAL A 1 196 ? -3.176 -9.668 -13.171 1.00 95.06 196 VAL A C 1
ATOM 1616 O O . VAL A 1 196 ? -2.000 -9.908 -12.899 1.00 95.06 196 VAL A O 1
ATOM 1619 N N . ASN A 1 197 ? -4.107 -10.628 -13.201 1.00 95.06 197 ASN A N 1
ATOM 1620 C CA . ASN A 1 197 ? -3.878 -12.034 -12.861 1.00 95.06 197 ASN A CA 1
ATOM 1621 C C . ASN A 1 197 ? -3.130 -12.223 -11.521 1.00 95.06 197 ASN A C 1
ATOM 1623 O O . ASN A 1 197 ? -2.131 -12.942 -11.419 1.00 95.06 197 ASN A O 1
ATOM 1627 N N . GLN A 1 198 ? -3.613 -11.558 -10.468 1.00 96.00 198 GLN A N 1
ATOM 1628 C CA . GLN A 1 198 ? -3.099 -11.704 -9.103 1.00 96.00 198 GLN A CA 1
ATOM 1629 C C . GLN A 1 198 ? -4.172 -12.278 -8.183 1.00 96.00 198 GLN A C 1
ATOM 1631 O O . GLN A 1 198 ? -5.364 -12.056 -8.368 1.00 96.00 198 GLN A O 1
ATOM 1636 N N . LYS A 1 199 ? -3.752 -13.005 -7.144 1.00 96.50 199 LYS A N 1
ATOM 1637 C CA . LYS A 1 199 ? -4.675 -13.483 -6.102 1.00 96.50 199 LYS A CA 1
ATOM 1638 C C . LYS A 1 199 ? -4.969 -12.397 -5.081 1.00 96.50 199 LYS A C 1
ATOM 1640 O O . LYS A 1 199 ? -6.073 -12.341 -4.545 1.00 96.50 199 LYS A O 1
ATOM 1645 N N . ARG A 1 200 ? -3.961 -11.568 -4.792 1.00 97.12 200 ARG A N 1
ATOM 1646 C CA . ARG A 1 200 ? -4.059 -10.429 -3.882 1.00 97.12 200 ARG A CA 1
ATOM 1647 C C . ARG A 1 200 ? -3.222 -9.248 -4.366 1.00 97.12 200 ARG A C 1
ATOM 1649 O O . ARG A 1 200 ? -2.184 -9.434 -5.006 1.00 97.12 200 ARG A O 1
ATOM 1656 N N . LEU A 1 201 ? -3.662 -8.044 -4.019 1.00 98.00 201 LEU A N 1
ATOM 1657 C CA . LEU A 1 201 ? -2.922 -6.794 -4.191 1.00 98.00 201 LEU A CA 1
ATOM 1658 C C . LEU A 1 201 ? -2.186 -6.462 -2.882 1.00 98.00 201 LEU A C 1
ATOM 1660 O O . LEU A 1 201 ? -2.847 -6.307 -1.848 1.00 98.00 201 LEU A O 1
ATOM 1664 N N . PRO A 1 202 ? -0.846 -6.361 -2.874 1.00 97.88 202 PRO A N 1
ATOM 1665 C CA . PRO A 1 202 ? -0.119 -5.836 -1.726 1.00 97.88 202 PRO A CA 1
ATOM 1666 C C . PRO A 1 20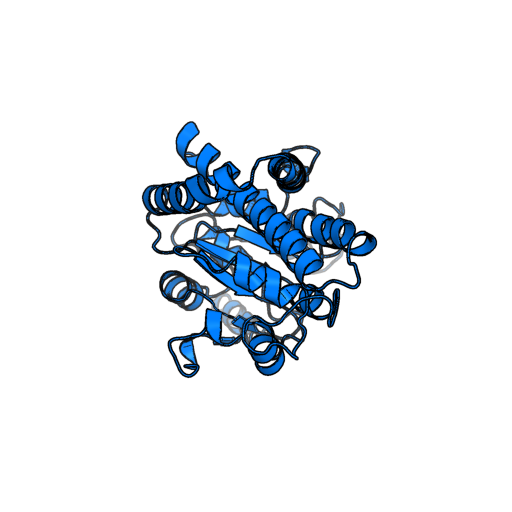2 ? -0.567 -4.404 -1.411 1.00 97.88 202 PRO A C 1
ATOM 1668 O O . PRO A 1 202 ? -0.683 -3.581 -2.313 1.00 97.88 202 PRO A O 1
ATOM 1671 N N . VAL A 1 203 ? -0.806 -4.101 -0.139 1.00 98.12 203 VAL A N 1
ATOM 1672 C CA . VAL A 1 203 ? -1.098 -2.754 0.368 1.00 98.12 203 VAL A CA 1
ATOM 1673 C C . VAL A 1 203 ? -0.006 -2.403 1.362 1.00 98.12 203 VAL A C 1
ATOM 1675 O O . VAL A 1 203 ? -0.058 -2.812 2.520 1.00 98.12 203 VAL A O 1
ATOM 1678 N N . ILE A 1 204 ? 1.010 -1.689 0.903 1.00 97.31 204 ILE A N 1
ATOM 1679 C CA . ILE A 1 204 ? 2.145 -1.282 1.722 1.00 97.31 204 ILE A CA 1
ATOM 1680 C C . ILE A 1 204 ? 1.773 -0.060 2.543 1.00 97.31 204 ILE A C 1
ATOM 1682 O O . ILE A 1 204 ? 1.275 0.931 2.016 1.00 97.31 204 ILE A O 1
ATOM 1686 N N . LEU A 1 205 ? 2.053 -0.158 3.838 1.00 95.06 205 LEU A N 1
ATOM 1687 C CA . LEU A 1 205 ? 1.967 0.936 4.787 1.00 95.06 205 LEU A CA 1
ATOM 1688 C C . LEU A 1 205 ? 3.367 1.136 5.365 1.00 95.06 205 LEU A C 1
ATOM 1690 O O . LEU A 1 205 ? 3.739 0.462 6.327 1.00 95.06 205 LEU A O 1
ATOM 1694 N N . ASP A 1 206 ? 4.163 1.979 4.715 1.00 93.38 206 ASP A N 1
ATOM 1695 C CA . ASP A 1 206 ? 5.534 2.260 5.130 1.00 93.38 206 ASP A CA 1
ATOM 1696 C C . ASP A 1 206 ? 5.588 3.347 6.210 1.00 93.38 206 ASP A C 1
ATOM 1698 O O . ASP A 1 206 ? 4.700 4.198 6.316 1.00 93.38 206 ASP A O 1
ATOM 1702 N N . GLU A 1 207 ? 6.620 3.276 7.048 1.00 90.69 207 GLU A N 1
ATOM 1703 C CA . GLU A 1 207 ? 6.764 4.072 8.276 1.00 90.69 207 GLU A CA 1
ATOM 1704 C C . GLU A 1 207 ? 5.531 4.037 9.200 1.00 90.69 207 GLU A C 1
ATOM 1706 O O . GLU A 1 207 ? 5.174 5.015 9.861 1.00 90.69 207 GLU A O 1
ATOM 1711 N N . ALA A 1 208 ? 4.872 2.879 9.280 1.00 90.69 208 ALA A N 1
ATOM 1712 C CA . ALA A 1 208 ? 3.616 2.688 9.993 1.00 90.69 208 ALA A CA 1
ATOM 1713 C C . ALA A 1 208 ? 3.706 2.896 11.515 1.00 90.69 208 ALA A C 1
ATOM 1715 O O . ALA A 1 208 ? 2.662 3.012 12.164 1.00 90.69 208 ALA A O 1
ATOM 1716 N N . GLN A 1 209 ? 4.909 2.953 12.103 1.00 86.62 209 GLN A N 1
ATOM 1717 C CA . GLN A 1 209 ? 5.083 3.344 13.507 1.00 86.62 209 GLN A CA 1
ATOM 1718 C C . GLN A 1 209 ? 4.539 4.751 13.775 1.00 86.62 209 GLN A C 1
ATOM 1720 O O . GLN A 1 209 ? 3.981 4.986 14.842 1.00 86.62 209 GLN A O 1
ATOM 1725 N N . GLU A 1 210 ? 4.574 5.648 12.787 1.00 88.19 210 GLU A N 1
ATOM 1726 C CA . GLU A 1 210 ? 4.001 6.987 12.930 1.00 88.19 210 GLU A CA 1
ATOM 1727 C C . GLU A 1 210 ? 2.500 6.904 13.230 1.00 88.19 210 GLU A C 1
ATOM 1729 O O . GLU A 1 210 ? 1.986 7.605 14.094 1.00 88.19 210 GLU A O 1
ATOM 1734 N N . LEU A 1 211 ? 1.772 5.979 12.601 1.00 89.06 211 LEU A N 1
ATOM 1735 C CA . LEU A 1 211 ? 0.347 5.779 12.882 1.00 89.06 211 LEU A CA 1
ATOM 1736 C C . LEU A 1 211 ? 0.081 5.143 14.251 1.00 89.06 211 LEU A C 1
ATOM 1738 O O . LEU A 1 211 ? -1.046 5.214 14.751 1.00 89.06 211 LEU A O 1
ATOM 1742 N N . ILE A 1 212 ? 1.077 4.470 14.833 1.00 85.62 212 ILE A N 1
ATOM 1743 C CA . ILE A 1 212 ? 0.985 3.920 16.186 1.00 85.62 212 ILE A CA 1
ATOM 1744 C C . ILE A 1 212 ? 1.058 5.048 17.210 1.00 85.62 212 ILE A C 1
ATOM 1746 O O . ILE A 1 212 ? 0.257 5.063 18.147 1.00 85.62 212 ILE A O 1
ATOM 1750 N N . ASP A 1 213 ? 1.975 5.987 16.997 1.00 81.94 213 ASP A N 1
ATOM 1751 C CA . ASP A 1 213 ? 2.224 7.095 17.915 1.00 81.94 213 ASP A CA 1
ATOM 1752 C C . ASP A 1 213 ? 1.177 8.210 17.765 1.00 81.94 213 ASP A C 1
ATOM 1754 O O . ASP A 1 213 ? 0.859 8.928 18.719 1.00 81.94 213 ASP A O 1
ATOM 1758 N N . ARG A 1 214 ? 0.553 8.329 16.585 1.00 82.00 214 ARG A N 1
ATOM 1759 C CA . ARG A 1 214 ? -0.526 9.293 16.339 1.00 82.00 214 ARG A CA 1
ATOM 1760 C C . ARG A 1 214 ? -1.834 8.857 16.992 1.00 82.00 214 ARG A C 1
ATOM 1762 O O . ARG A 1 214 ? -2.334 7.745 16.808 1.00 82.00 214 ARG A O 1
ATOM 1769 N N . PHE A 1 215 ? -2.443 9.816 17.692 1.00 83.12 215 PHE A N 1
ATOM 1770 C CA . PHE A 1 215 ? -3.783 9.696 18.273 1.00 83.12 215 PHE A CA 1
ATOM 1771 C C . PHE A 1 215 ? -3.935 8.497 19.213 1.00 83.12 215 PHE A C 1
ATOM 1773 O O . PHE A 1 215 ? -4.945 7.788 19.191 1.00 83.12 215 PHE A O 1
ATOM 1780 N N . TYR A 1 216 ? -2.921 8.277 20.051 1.00 80.06 216 TYR A N 1
ATOM 1781 C CA . TYR A 1 216 ? -2.956 7.234 21.065 1.00 80.06 216 TYR A CA 1
ATOM 1782 C C . TYR A 1 216 ? -4.232 7.340 21.916 1.00 80.06 216 TYR A C 1
ATOM 1784 O O . TYR A 1 216 ? -4.621 8.425 22.355 1.00 80.06 216 TYR A O 1
ATOM 1792 N N . ASN A 1 217 ? -4.893 6.202 22.123 1.00 83.31 217 ASN A N 1
ATOM 1793 C CA . ASN A 1 217 ? -6.142 6.060 22.873 1.00 83.31 217 ASN A CA 1
ATOM 1794 C C . ASN A 1 217 ? -7.361 6.841 22.335 1.00 83.31 217 ASN A C 1
ATOM 1796 O O . ASN A 1 217 ? -8.291 7.126 23.091 1.00 83.31 217 ASN A O 1
ATOM 1800 N N . LYS A 1 218 ? -7.388 7.208 21.046 1.00 88.44 218 LYS A N 1
ATOM 1801 C CA . LYS A 1 218 ? -8.510 7.964 20.449 1.00 88.44 218 LYS A CA 1
ATOM 1802 C C . LYS A 1 218 ? -9.519 7.117 19.674 1.00 88.44 218 LYS A C 1
ATOM 1804 O O . LYS A 1 218 ? -10.532 7.668 19.243 1.00 88.44 218 LYS A O 1
ATOM 1809 N N . PHE A 1 219 ? -9.276 5.815 19.541 1.00 88.88 219 PHE A N 1
ATOM 1810 C CA . PHE A 1 219 ? -10.122 4.880 18.790 1.00 88.88 219 PHE A CA 1
ATOM 1811 C C . PHE A 1 219 ? -10.519 3.675 19.640 1.00 88.88 219 PHE A C 1
ATOM 1813 O O . PHE A 1 219 ? -9.797 3.320 20.576 1.00 88.88 219 PHE A O 1
ATOM 1820 N N . SER A 1 220 ? -11.655 3.046 19.336 1.00 84.38 220 SER A N 1
ATOM 1821 C CA . SER A 1 220 ? -12.114 1.870 20.081 1.00 84.38 220 SER A CA 1
ATOM 1822 C C . SER A 1 220 ? -11.406 0.589 19.635 1.00 84.38 220 SER A C 1
ATOM 1824 O O . SER A 1 220 ? -11.010 0.403 18.480 1.00 84.38 220 SER A O 1
ATOM 1826 N N . SER A 1 221 ? -11.248 -0.334 20.577 1.00 80.88 221 SER A N 1
ATOM 1827 C CA . SER A 1 221 ? -10.909 -1.720 20.281 1.00 80.88 221 SER A CA 1
ATOM 1828 C C . SER A 1 221 ? -12.172 -2.497 19.913 1.00 80.88 221 SER A C 1
ATOM 1830 O O . SER A 1 221 ? -13.152 -2.513 20.647 1.00 80.88 221 SER A O 1
ATOM 1832 N N . THR A 1 222 ? -12.128 -3.232 18.803 1.00 71.81 222 THR A N 1
ATOM 1833 C CA . THR A 1 222 ? -13.223 -4.126 18.380 1.00 71.81 222 THR A CA 1
ATOM 1834 C C . THR A 1 222 ? -13.300 -5.423 19.171 1.00 71.81 222 THR A C 1
ATOM 1836 O O . THR A 1 222 ? -14.228 -6.202 18.984 1.00 71.81 222 THR A O 1
ATOM 1839 N N . THR A 1 223 ? -12.296 -5.707 20.001 1.00 67.62 223 THR A N 1
ATOM 1840 C CA . THR A 1 223 ? -12.155 -6.992 20.700 1.00 67.62 223 THR A CA 1
ATOM 1841 C C . THR A 1 223 ? -12.387 -6.883 22.199 1.00 67.62 223 THR A C 1
ATOM 1843 O O . THR A 1 223 ? -12.566 -7.904 22.853 1.00 67.62 223 THR A O 1
ATOM 1846 N N . LYS A 1 224 ? -12.277 -5.674 22.752 1.00 74.75 224 LYS A N 1
ATOM 1847 C CA . LYS A 1 224 ? -12.313 -5.395 24.190 1.00 74.75 224 LYS A CA 1
ATOM 1848 C C . LYS A 1 224 ? -12.852 -3.984 24.378 1.00 74.75 224 LYS A C 1
ATOM 1850 O O . LYS A 1 224 ? -12.159 -3.054 23.984 1.00 74.75 224 LYS A O 1
ATOM 1855 N N . GLU A 1 225 ? -14.045 -3.848 24.946 1.00 70.31 225 GLU A N 1
ATOM 1856 C CA . GLU A 1 225 ? -14.746 -2.560 25.066 1.00 70.31 225 GLU A CA 1
ATOM 1857 C C . GLU A 1 225 ? -13.945 -1.515 25.860 1.00 70.31 225 GLU A C 1
ATOM 1859 O O . GLU A 1 225 ? -13.938 -0.345 25.488 1.00 70.31 225 GLU A O 1
ATOM 1864 N N . ASP A 1 226 ? -13.175 -1.951 26.864 1.00 73.62 226 ASP A N 1
ATOM 1865 C CA . ASP A 1 226 ? -12.372 -1.065 27.722 1.00 73.62 226 ASP A CA 1
ATOM 1866 C C . ASP A 1 226 ? -10.983 -0.720 27.157 1.00 73.62 226 ASP A C 1
ATOM 1868 O O . ASP A 1 226 ? -10.237 0.063 27.750 1.00 73.62 226 ASP A O 1
ATOM 1872 N N . GLU A 1 227 ? -10.586 -1.307 26.022 1.00 81.50 227 GLU A N 1
ATOM 1873 C CA . GLU A 1 227 ? -9.304 -0.985 25.397 1.00 81.50 227 GLU A CA 1
ATOM 1874 C C . GLU A 1 227 ? -9.467 0.070 24.307 1.00 81.50 227 GLU A C 1
ATOM 1876 O O . GLU A 1 227 ? -10.351 0.016 23.453 1.00 81.50 227 GLU A O 1
ATOM 1881 N N . THR A 1 228 ? -8.524 1.003 24.278 1.00 82.56 228 THR A N 1
ATOM 1882 C CA . THR A 1 228 ? -8.419 1.987 23.207 1.00 82.56 228 THR A CA 1
ATOM 1883 C C . THR A 1 228 ? -7.259 1.649 22.273 1.00 82.56 228 THR A C 1
ATOM 1885 O O . THR A 1 228 ? -6.406 0.792 22.545 1.00 82.56 228 THR A O 1
ATOM 1888 N N . ARG A 1 229 ? -7.283 2.264 21.095 1.00 84.31 229 ARG A N 1
ATOM 1889 C CA . ARG A 1 229 ? -6.400 1.972 19.970 1.00 84.31 229 ARG A CA 1
ATOM 1890 C C . ARG A 1 229 ? -5.870 3.261 19.349 1.00 84.31 229 ARG A C 1
ATOM 1892 O O . ARG A 1 229 ? -6.455 4.335 19.506 1.00 84.31 229 ARG A O 1
ATOM 1899 N N . SER A 1 230 ? -4.743 3.132 18.656 1.00 89.69 230 SER A N 1
ATOM 1900 C CA . SER A 1 230 ? -4.167 4.174 17.803 1.00 89.69 230 SER A CA 1
ATOM 1901 C C . SER A 1 230 ? -4.748 4.119 16.391 1.00 89.69 230 SER A C 1
ATOM 1903 O O . SER A 1 230 ? -5.404 3.140 16.011 1.00 89.69 230 SER A O 1
ATOM 1905 N N . LEU A 1 231 ? -4.455 5.152 15.596 1.00 90.88 231 LEU A N 1
ATOM 1906 C CA . LEU A 1 231 ? -4.905 5.256 14.208 1.00 90.88 231 LEU A CA 1
ATOM 1907 C C . LEU A 1 231 ? -4.481 4.053 13.358 1.00 90.88 231 LEU A C 1
ATOM 1909 O O . LEU A 1 231 ? -5.262 3.573 12.537 1.00 90.88 231 LEU A O 1
ATOM 1913 N N . TYR A 1 232 ? -3.285 3.519 13.616 1.00 91.00 232 TYR A N 1
ATOM 1914 C CA . TYR A 1 232 ? -2.764 2.303 12.991 1.00 91.00 232 TYR A CA 1
ATOM 1915 C C . TYR A 1 232 ? -3.795 1.166 12.950 1.00 91.00 232 TYR A C 1
ATOM 1917 O O . TYR A 1 232 ? -4.013 0.546 11.913 1.00 91.00 232 TYR A O 1
ATOM 1925 N N . SER A 1 233 ? -4.490 0.932 14.063 1.00 88.06 233 SER A N 1
ATOM 1926 C CA . SER A 1 233 ? -5.457 -0.168 14.195 1.00 88.06 233 SER A CA 1
ATOM 1927 C C . SER A 1 233 ? -6.650 0.010 13.252 1.00 88.06 233 SER A C 1
ATOM 1929 O O . SER A 1 233 ? -7.133 -0.949 12.650 1.00 88.06 233 SER A O 1
ATOM 1931 N N . VAL A 1 234 ? -7.109 1.256 13.101 1.00 90.69 234 VAL A N 1
ATOM 1932 C CA . VAL A 1 234 ? -8.227 1.614 12.223 1.00 90.69 234 VAL A CA 1
ATOM 1933 C C . VAL A 1 234 ? -7.828 1.463 10.757 1.00 90.69 234 VAL A C 1
ATOM 1935 O O . VAL A 1 234 ? -8.590 0.879 9.983 1.00 90.69 234 VAL A O 1
ATOM 1938 N N . VAL A 1 235 ? -6.632 1.933 10.390 1.00 93.88 235 VAL A N 1
ATOM 1939 C CA . VAL A 1 235 ? -6.105 1.846 9.020 1.00 93.88 235 VAL A CA 1
ATOM 1940 C C . VAL A 1 235 ? -5.902 0.389 8.614 1.00 93.88 235 VAL A C 1
ATOM 1942 O O . VAL A 1 235 ? -6.461 -0.028 7.603 1.00 93.88 235 VAL A O 1
ATOM 1945 N N . ILE A 1 236 ? -5.204 -0.419 9.425 1.00 91.50 236 ILE A N 1
ATOM 1946 C CA . ILE A 1 236 ? -4.976 -1.839 9.110 1.00 91.50 236 ILE A CA 1
ATOM 1947 C C . ILE A 1 236 ? -6.300 -2.580 8.944 1.00 91.50 236 ILE A C 1
ATOM 1949 O O . ILE A 1 236 ? -6.485 -3.282 7.953 1.00 91.50 236 ILE A O 1
ATOM 1953 N N . ARG A 1 237 ? -7.250 -2.397 9.870 1.00 88.75 237 ARG A N 1
ATOM 1954 C CA . ARG A 1 237 ? -8.574 -3.027 9.768 1.00 88.75 237 ARG A CA 1
ATOM 1955 C C . ARG A 1 237 ? -9.301 -2.623 8.487 1.00 88.75 237 ARG A C 1
ATOM 1957 O O . ARG A 1 237 ? -9.955 -3.462 7.884 1.00 88.75 237 ARG A O 1
ATOM 1964 N N . THR A 1 238 ? -9.212 -1.356 8.091 1.00 92.25 238 THR A N 1
ATOM 1965 C CA . THR A 1 238 ? -9.905 -0.855 6.895 1.00 92.25 238 THR A CA 1
ATOM 1966 C C . THR A 1 238 ? -9.242 -1.343 5.608 1.00 92.25 238 THR A C 1
ATOM 1968 O O . THR A 1 238 ? -9.937 -1.641 4.642 1.00 92.25 238 THR A O 1
ATOM 1971 N N . PHE A 1 239 ? -7.912 -1.454 5.591 1.00 94.62 239 PHE A N 1
ATOM 1972 C CA . PHE A 1 239 ? -7.156 -1.913 4.424 1.00 94.62 239 PHE A CA 1
ATOM 1973 C C . PHE A 1 239 ? -7.156 -3.437 4.273 1.00 94.62 239 PHE A C 1
ATOM 1975 O O . PHE A 1 239 ? -6.961 -3.945 3.165 1.00 94.62 239 PHE A O 1
ATOM 1982 N N . THR A 1 240 ? -7.381 -4.168 5.370 1.00 90.69 240 THR A N 1
ATOM 1983 C CA . THR A 1 240 ? -7.482 -5.629 5.350 1.00 90.69 240 THR A CA 1
ATOM 1984 C C . THR A 1 240 ? -8.826 -6.018 4.763 1.00 90.69 240 THR A C 1
ATOM 1986 O O . THR A 1 240 ? -9.860 -5.996 5.432 1.00 90.69 240 THR A O 1
ATOM 1989 N N . PHE A 1 241 ? -8.806 -6.362 3.483 1.00 86.06 241 PHE A N 1
ATOM 1990 C CA . PHE A 1 241 ? -9.994 -6.625 2.700 1.00 86.06 241 PHE A CA 1
ATOM 1991 C C . PHE A 1 241 ? -9.794 -7.863 1.831 1.00 86.06 241 PHE A C 1
ATOM 1993 O O . PHE A 1 241 ? -8.674 -8.251 1.506 1.00 86.06 241 PHE A O 1
ATOM 2000 N N . SER A 1 242 ? -10.889 -8.509 1.433 1.00 88.81 242 SER A N 1
ATOM 2001 C CA . SER A 1 242 ? -10.795 -9.672 0.549 1.00 88.81 242 SER A CA 1
ATOM 2002 C C . SER A 1 242 ? -10.125 -9.271 -0.767 1.00 88.81 242 SER A C 1
ATOM 2004 O O . SER A 1 242 ? -10.608 -8.375 -1.456 1.00 88.81 242 SER A O 1
ATOM 2006 N N . GLY A 1 243 ? -9.012 -9.929 -1.098 1.00 93.31 243 GLY A N 1
ATOM 2007 C CA . GLY A 1 243 ? -8.219 -9.607 -2.284 1.00 93.31 243 GLY A CA 1
ATOM 2008 C C . GLY A 1 243 ? -7.043 -8.657 -2.036 1.00 93.31 243 GLY A C 1
ATOM 2009 O O . GLY A 1 243 ? -6.329 -8.344 -2.985 1.00 93.31 243 GLY A O 1
ATOM 2010 N N . THR A 1 244 ? -6.786 -8.233 -0.796 1.00 95.38 244 THR A N 1
ATOM 2011 C CA . THR A 1 244 ? -5.592 -7.452 -0.435 1.00 95.38 244 THR A CA 1
ATOM 2012 C C . T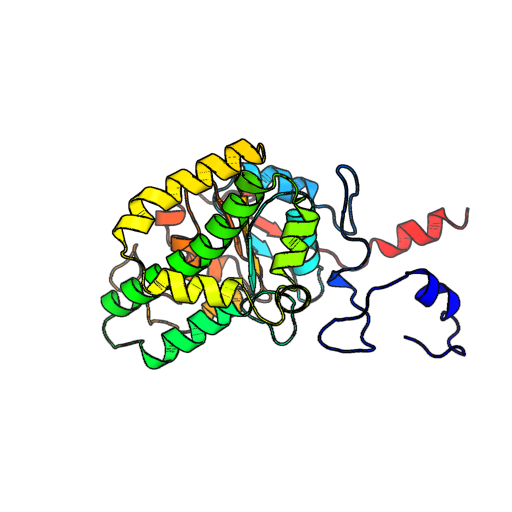HR A 1 244 ? -4.672 -8.220 0.514 1.00 95.38 244 THR A C 1
ATOM 2014 O O . THR A 1 244 ? -5.087 -9.164 1.185 1.00 95.38 244 THR A O 1
ATOM 2017 N N . CYS A 1 245 ? -3.397 -7.833 0.540 1.00 96.19 245 CYS A N 1
ATOM 2018 C CA . CYS A 1 245 ? -2.432 -8.242 1.556 1.00 96.19 245 CYS A CA 1
ATOM 2019 C C . CYS A 1 245 ? -1.813 -6.986 2.167 1.00 96.19 245 CYS A C 1
ATOM 2021 O O . CYS A 1 245 ? -1.005 -6.330 1.515 1.00 96.19 245 CYS A O 1
ATOM 2023 N N . VAL A 1 246 ? -2.172 -6.641 3.401 1.00 95.56 246 VAL A N 1
ATOM 2024 C CA . VAL A 1 246 ? -1.661 -5.433 4.064 1.00 95.56 246 VAL A CA 1
ATOM 2025 C C . VAL A 1 246 ? -0.262 -5.686 4.613 1.00 95.56 246 VAL A C 1
ATOM 2027 O O . VAL A 1 246 ? -0.035 -6.668 5.317 1.00 95.56 246 VAL A O 1
ATOM 2030 N N . ILE A 1 247 ? 0.680 -4.802 4.291 1.00 95.00 247 ILE A N 1
ATOM 2031 C CA . ILE A 1 247 ? 2.094 -4.934 4.638 1.00 95.00 247 ILE A CA 1
ATOM 2032 C C . ILE A 1 247 ? 2.567 -3.694 5.404 1.00 95.00 247 ILE A C 1
ATOM 2034 O O . ILE A 1 247 ? 3.136 -2.782 4.801 1.00 95.00 247 ILE A O 1
ATOM 2038 N N . PRO A 1 248 ? 2.325 -3.614 6.727 1.00 93.12 248 PRO A N 1
ATOM 2039 C CA . PRO A 1 248 ? 2.962 -2.609 7.565 1.00 93.12 248 PRO A CA 1
ATOM 2040 C C . PRO A 1 248 ? 4.478 -2.821 7.649 1.00 93.12 248 PRO A C 1
ATOM 2042 O O . PRO A 1 248 ? 4.961 -3.929 7.906 1.00 93.12 248 PRO A O 1
ATOM 2045 N N . SER A 1 249 ? 5.207 -1.720 7.503 1.00 91.25 249 SER A N 1
ATOM 2046 C CA . SER A 1 249 ? 6.656 -1.607 7.656 1.00 91.25 249 SER A CA 1
ATOM 2047 C C . SER A 1 249 ? 6.993 -0.359 8.451 1.00 91.25 249 SER A C 1
ATOM 2049 O O . SER A 1 249 ? 6.215 0.588 8.482 1.00 91.25 249 SER A O 1
ATOM 2051 N N . GLY A 1 250 ? 8.128 -0.371 9.143 1.00 84.25 250 GLY A N 1
ATOM 2052 C CA . GLY A 1 250 ? 8.504 0.753 9.980 1.00 84.25 250 GLY A CA 1
ATOM 2053 C C . GLY A 1 250 ? 9.691 0.490 10.887 1.00 84.25 250 GLY A C 1
ATOM 2054 O O . GLY A 1 250 ? 9.961 -0.650 11.281 1.00 84.25 250 GLY A O 1
ATOM 2055 N N . THR A 1 251 ? 10.422 1.546 11.223 1.00 76.94 251 THR A N 1
ATOM 2056 C CA . THR A 1 251 ? 11.508 1.467 12.206 1.00 76.94 251 THR A CA 1
ATOM 2057 C C . THR A 1 251 ? 10.917 1.509 13.617 1.00 76.94 251 THR A C 1
ATOM 2059 O O . THR A 1 251 ? 10.080 2.344 13.922 1.00 76.94 251 THR A O 1
ATOM 2062 N N . GLY A 1 252 ? 11.313 0.581 14.493 1.00 67.44 252 GLY A N 1
ATOM 2063 C CA . GLY A 1 252 ? 10.771 0.510 15.860 1.00 67.44 252 GLY A CA 1
ATOM 2064 C C . GLY A 1 252 ? 9.422 -0.209 15.983 1.00 67.44 252 GLY A C 1
ATOM 2065 O O . GLY A 1 252 ? 8.928 -0.399 17.096 1.00 67.44 252 GLY A O 1
ATOM 2066 N N . LEU A 1 253 ? 8.856 -0.704 14.874 1.00 71.19 253 LEU A N 1
ATOM 2067 C CA . LEU A 1 253 ? 7.757 -1.661 14.939 1.00 71.19 253 LEU A CA 1
ATOM 2068 C C . LEU A 1 253 ? 8.228 -2.928 15.657 1.00 71.19 253 LEU A C 1
ATOM 2070 O O . LEU A 1 253 ? 9.111 -3.648 15.193 1.00 71.19 253 LEU A O 1
ATOM 2074 N N . THR A 1 254 ? 7.617 -3.217 16.804 1.00 68.31 254 THR A N 1
ATOM 2075 C CA . THR A 1 254 ? 7.779 -4.511 17.466 1.00 68.31 254 THR A CA 1
ATOM 2076 C C . THR A 1 254 ? 6.587 -5.397 17.149 1.00 68.31 254 THR A C 1
ATOM 2078 O O . THR A 1 254 ? 5.456 -4.921 17.019 1.00 68.31 254 THR A O 1
ATOM 2081 N N . ILE A 1 255 ? 6.821 -6.710 17.106 1.00 66.69 255 ILE A N 1
ATOM 2082 C CA . ILE A 1 255 ? 5.754 -7.708 16.954 1.00 66.69 255 ILE A CA 1
ATOM 2083 C C . ILE A 1 255 ? 4.671 -7.480 18.018 1.00 66.69 255 ILE A C 1
ATOM 2085 O O . ILE A 1 255 ? 3.486 -7.464 17.705 1.00 66.69 255 ILE A O 1
ATOM 2089 N N . LYS A 1 256 ? 5.067 -7.213 19.271 1.00 63.09 256 LYS A N 1
ATOM 2090 C CA . LYS A 1 256 ? 4.133 -6.945 20.374 1.00 63.09 256 LYS A CA 1
ATOM 2091 C C . LYS A 1 256 ? 3.270 -5.706 20.123 1.00 63.09 256 LYS A C 1
ATOM 2093 O O . LYS A 1 256 ? 2.072 -5.751 20.394 1.00 63.09 256 LYS A O 1
ATOM 2098 N N . SER A 1 257 ? 3.853 -4.627 19.599 1.00 68.25 257 SER A N 1
ATOM 2099 C CA . SER A 1 257 ? 3.118 -3.402 19.267 1.00 68.25 257 SER A CA 1
ATOM 2100 C C . SER A 1 257 ? 2.074 -3.671 18.187 1.00 68.25 257 SER A C 1
ATOM 2102 O O . SER A 1 257 ? 0.912 -3.321 18.372 1.00 68.25 257 SER A O 1
ATOM 2104 N N . VAL A 1 258 ? 2.453 -4.360 17.107 1.00 68.31 258 VAL A N 1
ATOM 2105 C CA . VAL A 1 258 ? 1.520 -4.672 16.016 1.00 68.31 258 VAL A CA 1
ATOM 2106 C C . VAL A 1 258 ? 0.411 -5.609 16.488 1.00 68.31 258 VAL A C 1
ATOM 2108 O O . VAL A 1 258 ? -0.759 -5.321 16.246 1.00 68.31 258 VAL A O 1
ATOM 2111 N N . LEU A 1 259 ? 0.746 -6.672 17.225 1.00 65.44 259 LEU A N 1
ATOM 2112 C CA . LEU A 1 259 ? -0.215 -7.635 17.779 1.00 65.44 259 LEU A CA 1
ATOM 2113 C C . LEU A 1 259 ? -1.255 -6.979 18.684 1.00 65.44 259 LEU A C 1
ATOM 2115 O O . LEU A 1 259 ? -2.449 -7.257 18.583 1.00 65.44 259 LEU A O 1
ATOM 2119 N N . ARG A 1 260 ? -0.797 -6.101 19.582 1.00 65.44 260 ARG A N 1
ATOM 2120 C CA . ARG A 1 260 ? -1.679 -5.391 20.510 1.00 65.44 260 ARG A CA 1
ATOM 2121 C C . ARG A 1 260 ? -2.669 -4.499 19.763 1.00 65.44 260 ARG A C 1
ATOM 2123 O O . ARG A 1 260 ? -3.793 -4.330 20.221 1.00 65.44 260 ARG A O 1
ATOM 2130 N N . LEU A 1 261 ? -2.252 -3.926 18.637 1.00 63.91 261 LEU A N 1
ATOM 2131 C CA . LEU A 1 261 ? -3.008 -2.895 17.934 1.00 63.91 261 LEU A CA 1
ATOM 2132 C C . LEU A 1 261 ? -3.899 -3.458 16.816 1.00 63.91 261 LEU A C 1
ATOM 2134 O O . LEU A 1 261 ? -5.009 -2.977 16.631 1.00 63.91 261 LEU A O 1
ATOM 2138 N N . THR A 1 262 ? -3.495 -4.523 16.124 1.00 63.12 262 THR A N 1
ATOM 2139 C CA . THR A 1 262 ? -4.280 -5.094 15.007 1.00 63.12 262 THR A CA 1
ATOM 2140 C C . THR A 1 262 ? -5.538 -5.858 15.428 1.00 63.12 262 THR A C 1
ATOM 2142 O O . THR A 1 262 ? -6.431 -6.043 14.605 1.00 63.12 262 THR A O 1
ATOM 2145 N N . GLY A 1 263 ? -5.678 -6.213 16.711 1.00 56.44 263 GLY A N 1
ATOM 2146 C CA . GLY A 1 263 ? -6.873 -6.859 17.259 1.00 56.44 263 GLY A CA 1
ATOM 2147 C C . GLY A 1 263 ? -7.062 -8.304 16.774 1.00 56.44 263 GLY A C 1
ATOM 2148 O O . GLY A 1 263 ? -6.813 -8.654 15.625 1.00 56.44 263 GLY A O 1
ATOM 2149 N N . SER A 1 264 ? -7.551 -9.181 17.652 1.00 47.84 264 SER A N 1
ATOM 2150 C CA . SER A 1 264 ? -7.720 -10.603 17.332 1.00 47.84 264 SER A CA 1
ATOM 2151 C C . SER A 1 264 ? -8.716 -10.878 16.200 1.00 47.84 264 SER A C 1
ATOM 2153 O O . SER A 1 264 ? -8.576 -11.902 15.558 1.00 47.84 264 SER A O 1
ATOM 2155 N N . HIS A 1 265 ? -9.680 -9.994 15.903 1.00 44.56 265 HIS A N 1
ATOM 2156 C CA . HIS A 1 265 ? -10.699 -10.211 14.858 1.00 44.56 265 HIS A CA 1
ATOM 2157 C C . HIS A 1 265 ? -10.178 -10.120 13.414 1.00 44.56 265 HIS A C 1
ATOM 2159 O O . HIS A 1 265 ? -10.666 -10.868 12.572 1.00 44.56 265 HIS A O 1
ATOM 2165 N N . VAL A 1 266 ? -9.178 -9.272 13.134 1.00 52.16 266 VAL A N 1
ATOM 2166 C CA . VAL A 1 266 ? -8.455 -9.272 11.840 1.00 52.16 266 VAL A CA 1
ATOM 2167 C C . VAL A 1 266 ? -7.623 -10.559 11.692 1.00 52.16 266 VAL A C 1
ATOM 2169 O O . VAL A 1 266 ? -7.301 -10.985 10.591 1.00 52.16 266 VAL A O 1
ATOM 2172 N N . LEU A 1 267 ? -7.330 -11.212 12.821 1.00 49.06 267 LEU A N 1
ATOM 2173 C CA . LEU A 1 267 ? -6.435 -12.357 12.965 1.00 49.06 267 LEU A CA 1
ATOM 2174 C C . LEU A 1 267 ? -7.168 -13.635 13.441 1.00 49.06 267 LEU A C 1
ATOM 2176 O O . LEU A 1 267 ? -6.524 -14.588 13.889 1.00 49.06 267 LEU A O 1
ATOM 2180 N N . LYS A 1 268 ? -8.515 -13.681 13.398 1.00 37.50 268 LYS A N 1
ATOM 2181 C CA . LYS A 1 268 ? -9.299 -14.826 13.902 1.00 37.50 268 LYS A CA 1
ATOM 2182 C C . LYS A 1 268 ? -9.202 -15.976 12.898 1.00 37.50 268 LYS A C 1
ATOM 2184 O O . LYS A 1 268 ? -9.989 -16.067 11.964 1.00 37.50 268 LYS A O 1
ATOM 2189 N N . GLY A 1 269 ? -8.229 -16.858 13.123 1.00 36.47 269 GLY A N 1
ATOM 2190 C CA . GLY A 1 269 ? -8.070 -18.109 12.377 1.00 36.47 269 GLY A CA 1
ATOM 2191 C C . GLY A 1 269 ? -6.768 -18.869 12.638 1.00 36.47 269 GLY A C 1
ATOM 2192 O O . GLY A 1 269 ? -6.714 -20.070 12.390 1.00 36.47 269 GLY A O 1
ATOM 2193 N N . SER A 1 270 ? -5.730 -18.231 13.178 1.00 35.38 270 SER A N 1
ATOM 2194 C CA . SER A 1 270 ? -4.460 -18.917 13.421 1.00 35.38 270 SER A CA 1
ATOM 2195 C C . SER A 1 270 ? -3.693 -18.301 14.580 1.00 35.38 270 SER A C 1
ATOM 2197 O O . SER A 1 270 ? -3.398 -17.110 14.594 1.00 35.38 270 SER A O 1
ATOM 2199 N N . THR A 1 271 ? -3.302 -19.143 15.534 1.00 38.88 271 THR A N 1
ATOM 2200 C CA . THR A 1 271 ? -2.050 -18.964 16.271 1.00 38.88 271 THR A CA 1
ATOM 2201 C C . THR A 1 271 ? -0.980 -18.496 15.287 1.00 38.88 271 THR A C 1
ATOM 2203 O O . THR A 1 271 ? -0.799 -19.126 14.243 1.00 38.88 271 THR A O 1
ATOM 2206 N N . TRP A 1 272 ? -0.321 -17.374 15.587 1.00 45.88 272 TRP A N 1
ATOM 2207 C CA . TRP A 1 272 ? 0.740 -16.821 14.747 1.00 45.88 272 TRP A CA 1
ATOM 2208 C C . TRP A 1 272 ? 1.709 -17.925 14.332 1.00 45.88 272 TRP A C 1
ATOM 2210 O O . TRP A 1 272 ? 2.335 -18.565 15.178 1.00 45.88 272 TRP A O 1
ATOM 2220 N N . LYS A 1 273 ? 1.833 -18.146 13.024 1.00 49.81 273 LYS A N 1
ATOM 2221 C CA . LYS A 1 273 ? 2.939 -18.922 12.470 1.00 49.81 273 LYS A CA 1
ATOM 2222 C C . LYS A 1 273 ? 4.045 -17.928 12.133 1.00 49.81 273 LYS A C 1
ATOM 2224 O O . LYS A 1 273 ? 3.755 -16.856 11.609 1.00 49.81 273 LYS A O 1
ATOM 2229 N N . ASN A 1 274 ? 5.311 -18.301 12.338 1.00 54.88 274 ASN A N 1
ATOM 2230 C CA . ASN A 1 274 ? 6.489 -17.534 11.881 1.00 54.88 274 ASN A CA 1
ATOM 2231 C C . ASN A 1 274 ? 6.436 -17.147 10.378 1.00 54.88 274 ASN A C 1
ATOM 2233 O O . ASN A 1 274 ? 7.237 -16.355 9.898 1.00 54.88 274 ASN A O 1
ATOM 2237 N N . GLU A 1 275 ? 5.481 -17.702 9.634 1.00 58.81 275 GLU A N 1
ATOM 2238 C CA . GLU A 1 275 ? 5.184 -17.466 8.226 1.00 58.81 275 GLU A CA 1
ATOM 2239 C C . GLU A 1 275 ? 4.597 -16.073 7.897 1.00 58.81 275 GLU A C 1
ATOM 2241 O O . GLU A 1 275 ? 4.633 -15.677 6.735 1.00 58.81 275 GLU A O 1
ATOM 2246 N N . GLU A 1 276 ? 4.053 -15.321 8.859 1.00 67.25 276 GLU A N 1
ATOM 2247 C CA . GLU A 1 276 ? 3.499 -13.961 8.628 1.00 67.25 276 GLU A CA 1
ATOM 2248 C C . GLU A 1 276 ? 4.515 -12.836 8.844 1.00 67.25 276 GLU A C 1
ATOM 2250 O O . GLU A 1 276 ? 4.282 -11.685 8.470 1.00 67.25 276 GLU A O 1
ATOM 2255 N N . LEU A 1 277 ? 5.663 -13.185 9.422 1.00 71.44 277 LEU A N 1
ATOM 2256 C CA . LEU A 1 277 ? 6.748 -12.270 9.711 1.00 71.44 277 LEU A CA 1
ATOM 2257 C C . LEU A 1 277 ? 7.840 -12.384 8.647 1.00 71.44 277 LEU A C 1
ATOM 2259 O O . LEU A 1 277 ? 8.328 -13.478 8.353 1.00 71.44 277 LEU A O 1
ATOM 2263 N N . ILE A 1 278 ? 8.267 -11.236 8.129 1.00 74.31 278 ILE A N 1
ATOM 2264 C CA . ILE A 1 278 ? 9.478 -11.098 7.327 1.00 74.31 278 ILE A CA 1
ATOM 2265 C C . ILE A 1 278 ? 10.416 -10.151 8.063 1.00 74.31 278 ILE A C 1
ATOM 2267 O O . ILE A 1 278 ? 10.066 -9.015 8.381 1.00 74.31 278 ILE A O 1
ATOM 2271 N N . ILE A 1 279 ? 11.620 -10.638 8.349 1.00 73.31 279 ILE A N 1
ATOM 2272 C CA . ILE A 1 279 ? 12.684 -9.831 8.938 1.00 73.31 279 ILE A CA 1
ATOM 2273 C C . ILE A 1 279 ? 13.713 -9.585 7.845 1.00 73.31 279 ILE A C 1
ATOM 2275 O O . ILE A 1 279 ? 14.380 -10.520 7.405 1.00 73.31 279 ILE A O 1
ATOM 2279 N N . ILE A 1 280 ? 13.855 -8.331 7.437 1.00 71.94 280 ILE A N 1
ATOM 2280 C CA . ILE A 1 280 ? 14.908 -7.909 6.522 1.00 71.94 280 ILE A CA 1
ATOM 2281 C C . ILE A 1 280 ? 16.162 -7.683 7.363 1.00 71.94 280 ILE A C 1
ATOM 2283 O O . ILE A 1 280 ? 16.270 -6.721 8.126 1.00 71.94 280 ILE A O 1
ATOM 2287 N N . LYS A 1 281 ? 17.088 -8.637 7.262 1.00 57.47 281 LYS A N 1
ATOM 2288 C CA . LYS A 1 281 ? 18.392 -8.628 7.930 1.00 57.47 281 LYS A CA 1
ATOM 2289 C C . LYS A 1 281 ? 19.494 -8.346 6.914 1.00 57.47 281 LYS A C 1
ATOM 2291 O O . LYS A 1 281 ? 20.409 -9.144 6.775 1.00 57.47 281 LYS A O 1
ATOM 2296 N N . ASN A 1 282 ? 19.408 -7.242 6.187 1.00 52.59 282 ASN A N 1
ATOM 2297 C CA . ASN A 1 282 ? 20.524 -6.840 5.341 1.00 52.59 282 ASN A CA 1
ATOM 2298 C C . ASN A 1 282 ? 21.396 -5.869 6.142 1.00 52.59 282 ASN A C 1
ATOM 2300 O O . ASN A 1 282 ? 21.120 -4.673 6.213 1.00 52.59 282 ASN A O 1
ATOM 2304 N N . GLY A 1 283 ? 22.426 -6.414 6.797 1.00 39.59 283 GLY A N 1
ATOM 2305 C CA . GLY A 1 283 ? 23.717 -5.729 6.823 1.00 39.59 283 GLY A CA 1
ATOM 2306 C C . GLY A 1 283 ? 24.296 -5.791 5.408 1.00 39.59 283 GLY A C 1
ATOM 2307 O O . GLY A 1 283 ? 23.940 -6.689 4.646 1.00 39.59 283 GLY A O 1
ATOM 2308 N N . PHE A 1 284 ? 25.131 -4.833 5.022 1.00 36.81 284 PHE A N 1
ATOM 2309 C CA . PHE A 1 284 ? 25.771 -4.750 3.701 1.00 36.81 284 PHE A CA 1
ATOM 2310 C C . PHE A 1 284 ? 26.783 -5.895 3.426 1.00 36.81 284 PHE A C 1
ATOM 2312 O O . PHE A 1 284 ? 27.812 -5.675 2.801 1.00 36.81 284 PHE A O 1
ATOM 2319 N N . ASP A 1 285 ? 26.507 -7.129 3.847 1.00 37.56 285 ASP A N 1
ATOM 2320 C CA . ASP A 1 285 ? 27.422 -8.272 3.724 1.00 37.56 285 ASP A CA 1
ATOM 2321 C C . ASP A 1 285 ? 27.445 -8.859 2.296 1.00 37.56 285 ASP A C 1
ATOM 2323 O O . ASP A 1 285 ? 28.261 -9.720 1.972 1.00 37.56 285 ASP A O 1
ATOM 2327 N N . SER A 1 286 ? 26.553 -8.413 1.404 1.00 36.38 286 SER A N 1
ATOM 2328 C CA . SER A 1 286 ? 26.465 -8.913 0.024 1.00 36.38 286 SER A CA 1
ATOM 2329 C C . SER A 1 286 ? 27.310 -8.136 -0.991 1.00 36.38 286 SER A C 1
ATOM 2331 O O . SER A 1 286 ? 27.425 -8.581 -2.134 1.00 36.38 286 SER A O 1
ATOM 2333 N N . VAL A 1 287 ? 27.933 -7.014 -0.607 1.00 37.19 287 VAL A N 1
ATOM 2334 C CA . VAL A 1 287 ? 28.776 -6.219 -1.523 1.00 37.19 287 VAL A CA 1
ATOM 2335 C C . VAL A 1 287 ? 30.146 -6.877 -1.746 1.00 37.19 287 VAL A C 1
ATOM 2337 O O . VAL A 1 287 ? 30.700 -6.776 -2.839 1.00 37.19 287 VAL A O 1
ATOM 2340 N N . GLU A 1 288 ? 30.661 -7.646 -0.781 1.00 32.62 288 GLU A N 1
ATOM 2341 C CA . GLU A 1 288 ? 31.965 -8.317 -0.923 1.00 32.62 288 GLU A CA 1
ATOM 2342 C C . GLU A 1 288 ? 31.960 -9.439 -1.974 1.00 32.62 288 GLU A C 1
ATOM 2344 O O . GLU A 1 288 ? 32.967 -9.667 -2.643 1.00 32.62 288 GLU A O 1
ATOM 2349 N N . LYS A 1 289 ? 30.820 -10.104 -2.209 1.00 31.95 289 LYS A N 1
ATOM 2350 C CA . LYS A 1 289 ? 30.765 -11.223 -3.167 1.00 31.95 289 LYS A CA 1
ATOM 2351 C C . LYS A 1 289 ? 30.766 -10.802 -4.633 1.00 31.95 289 LYS A C 1
ATOM 2353 O O . LYS A 1 289 ? 31.184 -11.599 -5.466 1.00 31.95 289 LYS A O 1
ATOM 2358 N N . LYS A 1 290 ? 30.327 -9.581 -4.958 1.00 31.72 290 LYS A N 1
ATOM 2359 C CA . LYS A 1 290 ? 30.301 -9.103 -6.352 1.00 31.72 290 LYS A CA 1
ATOM 2360 C C . LYS A 1 290 ? 31.651 -8.523 -6.787 1.00 31.72 290 LYS A C 1
ATOM 2362 O O . LYS A 1 290 ? 32.051 -8.718 -7.923 1.00 31.72 290 LYS A O 1
ATOM 2367 N N . ILE A 1 291 ? 32.401 -7.914 -5.865 1.00 35.78 291 ILE A N 1
ATOM 2368 C CA . ILE A 1 291 ? 33.724 -7.335 -6.164 1.00 35.78 291 ILE A CA 1
ATOM 2369 C C . ILE A 1 291 ? 34.794 -8.425 -6.359 1.00 35.78 291 ILE A C 1
ATOM 2371 O O . ILE A 1 291 ? 35.711 -8.241 -7.152 1.00 35.78 291 ILE A O 1
ATOM 2375 N N . MET A 1 292 ? 34.662 -9.589 -5.709 1.00 34.12 292 MET A N 1
ATOM 2376 C CA . MET A 1 292 ? 35.616 -10.697 -5.882 1.00 34.12 292 MET A CA 1
ATOM 2377 C C . MET A 1 292 ? 35.395 -11.546 -7.145 1.00 34.12 292 MET A C 1
ATOM 2379 O O . MET A 1 292 ? 36.298 -12.289 -7.518 1.00 34.12 292 MET A O 1
ATOM 2383 N N . GLN A 1 293 ? 34.233 -11.466 -7.803 1.00 35.66 293 GLN A N 1
ATOM 2384 C CA . GLN A 1 293 ? 33.987 -12.200 -9.055 1.00 35.66 293 GLN A CA 1
ATOM 2385 C C . GLN A 1 293 ? 34.4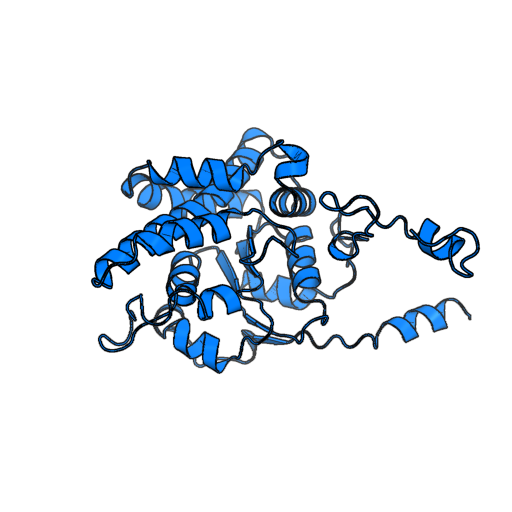30 -11.430 -10.304 1.00 35.66 293 GLN A C 1
ATOM 2387 O O . GLN A 1 293 ? 34.760 -12.066 -11.295 1.00 35.66 293 GLN A O 1
ATOM 2392 N N . ASP A 1 294 ? 34.526 -10.101 -10.231 1.00 38.59 294 ASP A N 1
ATOM 2393 C CA . ASP A 1 294 ? 35.009 -9.259 -11.337 1.00 38.59 294 ASP A CA 1
ATOM 2394 C C . ASP A 1 294 ? 36.537 -9.005 -11.283 1.00 38.59 294 ASP A C 1
ATOM 2396 O O . ASP A 1 294 ? 37.073 -8.229 -12.075 1.00 38.59 294 ASP A O 1
ATOM 2400 N N . GLN A 1 295 ? 37.255 -9.649 -10.350 1.00 37.28 295 GLN A N 1
ATOM 2401 C CA . GLN A 1 295 ? 38.725 -9.611 -10.230 1.00 37.28 295 GLN A CA 1
ATOM 2402 C C . GLN A 1 295 ? 39.409 -10.978 -10.441 1.00 37.28 295 GLN A C 1
ATOM 2404 O O . GLN A 1 295 ? 40.588 -11.128 -10.112 1.00 37.28 295 GLN A O 1
ATOM 2409 N N . MET A 1 296 ? 38.702 -11.963 -11.003 1.00 34.25 296 MET A N 1
ATOM 2410 C CA . MET A 1 296 ? 39.254 -13.260 -11.423 1.00 34.25 296 MET A CA 1
ATOM 2411 C C . MET A 1 296 ? 39.005 -13.496 -12.909 1.00 34.25 296 MET A C 1
ATOM 2413 O O . MET A 1 296 ? 39.899 -14.092 -13.548 1.00 34.25 296 MET A O 1
#

Radius of gyration: 19.98 Å; chains: 1; bounding box: 63×38×49 Å

Secondary structure (DSSP, 8-state):
---TTSTTHHHHHHTTPPEETTEEEEE-GGGTT---STT---SS--HHHHHHHTT-SB-EEE--TTSSHHHHHHHHHHHS--EEEES--SSS-S-SHHHHHHHHHGGG--S-HHHHHHHHHHHHHHHHHHHHHHHHHHHHHT----HHHHHHHHH-HHHHHSS-HHHHHHHHHTTS-HHHHHHHHHHHHHHHHHHTT-S-EEEEEETTHHHHHTTTT-EE-SS-TT-EE-HHHHHHHHH--TTEEEEEB-TT--HHHHHHHHHHHHTTT-S--GGGEEE----STTHHHHHTTTT-

Sequence (296 aa):
MPDEIHPYYSVIRNLQIPSNPNYDKRPFLLMSDLPVTNGDNGFTDTTDLERRSQKKDIMIVLGTSGSGKTRTLIELLCKKYGFYFTSLVKENLGSCDLLMMIDHLFPKLKSSLVQNDAYAIRFSKCLLFARIYILHYILETYGEISPYNWAILQLCPTVFFNSDIFEEITLEFRKVPEQYFDENFRKLIREILFLVNQKRLPVILDEAQELIDRFYNKFSSTTKEDETRSLYSVVIRTFTFSGTCVIPSGTGLTIKSVLRLTGSHVLKGSTWKNEELIIIKNGFDSVEKKIMQDQM

pLDDT: mean 82.87, std 16.49, range [31.72, 98.38]

Foldseek 3Di:
DDDPPPPCPVVVVVQVFDADPVDPPHGDPLPRQQDQDDPRCGPDRCPLVLVVQLPALEFEEEEAPPLCRSSSVLSSLSQAPAADDECDPVPFFFFCQNVVLLVVLVVVQDPDQVSSLVSLLLLLLLLVVLLLVVLLCCCVPPVDDHSNNSSVCGRCVCVPVVDRSSNVSSVVSSVPDPVVSVVPVVVSLVSSCVSRVTSAHEYEYEQLVVQQVRPPQRHAAPADRPDGAGSSLSNSVSQSDRRYYYYYYHHPDDPVSCDVHVHCVSVVPDDDDCSRYDYSPDDVPPVVVVVVVVVD